Protein AF-A0A7S2P1C6-F1 (afdb_monomer)

Radius of gyration: 30.21 Å; Cα contacts (8 Å, |Δi|>4): 150; chains: 1; bounding box: 56×101×71 Å

Organism: NCBI:txid267567

Structure (mmCIF, N/CA/C/O backbone):
data_AF-A0A7S2P1C6-F1
#
_entry.id   AF-A0A7S2P1C6-F1
#
loop_
_atom_site.group_PDB
_atom_site.id
_atom_site.type_symbol
_atom_site.label_atom_id
_atom_site.label_alt_id
_atom_site.label_comp_id
_atom_site.label_asym_id
_atom_site.label_entity_id
_atom_site.label_seq_id
_atom_site.pdbx_PDB_ins_code
_atom_site.Cartn_x
_atom_site.Cartn_y
_atom_site.Cartn_z
_atom_site.occupancy
_atom_site.B_iso_or_equiv
_atom_site.auth_seq_id
_atom_site.auth_comp_id
_atom_site.auth_asym_id
_atom_site.auth_atom_id
_atom_site.pdbx_PDB_model_num
ATOM 1 N N . SER A 1 1 ? -31.567 32.630 -51.084 1.00 39.56 1 SER A N 1
ATOM 2 C CA . SER A 1 1 ? -31.713 34.034 -51.507 1.00 39.56 1 SER A CA 1
ATOM 3 C C . SER A 1 1 ? -31.125 34.911 -50.425 1.00 39.56 1 SER A C 1
ATOM 5 O O . SER A 1 1 ? -31.517 34.723 -49.285 1.00 39.56 1 SER A O 1
ATOM 7 N N . LEU A 1 2 ? -29.982 35.552 -50.705 1.00 40.62 2 LEU A N 1
ATOM 8 C CA . LEU A 1 2 ? -29.871 36.987 -51.070 1.00 40.62 2 LEU A CA 1
ATOM 9 C C . LEU A 1 2 ? -30.162 37.860 -49.839 1.00 40.62 2 LEU A C 1
ATOM 11 O O . LEU A 1 2 ? -31.237 37.720 -49.279 1.00 40.62 2 LEU A O 1
ATOM 15 N N . GLY A 1 3 ? -29.323 38.761 -49.342 1.00 38.41 3 GLY A N 1
ATOM 16 C CA . GLY A 1 3 ? -28.024 39.345 -49.699 1.00 38.41 3 GLY A CA 1
ATOM 17 C C . GLY A 1 3 ? -27.599 40.166 -48.459 1.00 38.41 3 GLY A C 1
ATOM 18 O O . GLY A 1 3 ? -28.441 40.479 -47.622 1.00 38.41 3 GLY A O 1
ATOM 19 N N . ALA A 1 4 ? -26.314 40.278 -48.126 1.00 47.91 4 ALA A N 1
ATOM 20 C CA . ALA A 1 4 ? -25.476 41.431 -48.470 1.00 47.91 4 ALA A CA 1
ATOM 21 C C . ALA A 1 4 ? -26.183 42.792 -48.300 1.00 47.91 4 ALA A C 1
ATOM 23 O O . ALA A 1 4 ? -27.076 43.092 -49.080 1.00 47.91 4 ALA A O 1
ATOM 24 N N . GLU A 1 5 ? -25.723 43.622 -47.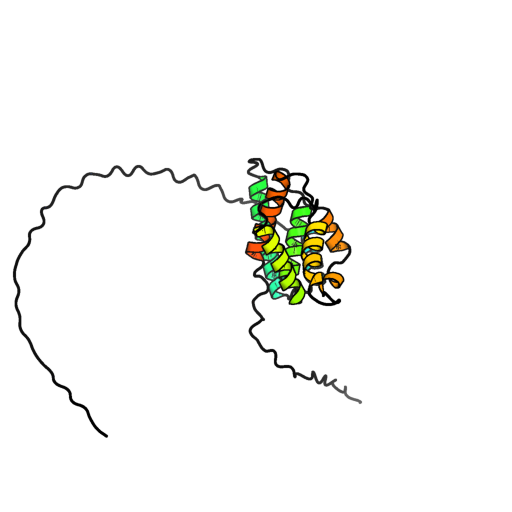358 1.00 56.03 5 GLU A N 1
ATOM 25 C CA . GLU A 1 5 ? -25.135 44.915 -47.725 1.00 56.03 5 GLU A CA 1
ATOM 26 C C . GLU A 1 5 ? -24.304 45.540 -46.594 1.00 56.03 5 GLU A C 1
ATOM 28 O O . GLU A 1 5 ? -24.531 45.357 -45.401 1.00 56.03 5 GLU A O 1
ATOM 33 N N . GLU A 1 6 ? -23.271 46.218 -47.066 1.00 50.94 6 GLU A N 1
ATOM 34 C CA . GLU A 1 6 ? -22.105 46.806 -46.431 1.00 50.94 6 GLU A CA 1
ATOM 35 C C . GLU A 1 6 ? -22.345 48.325 -46.371 1.00 50.94 6 GLU A C 1
ATOM 37 O O . GLU A 1 6 ? -22.820 48.876 -47.360 1.00 50.94 6 GLU A O 1
ATOM 42 N N . SER A 1 7 ? -21.991 49.046 -45.297 1.00 62.38 7 SER A N 1
ATOM 43 C CA . SER A 1 7 ? -21.714 50.486 -45.457 1.00 62.38 7 SER A CA 1
ATOM 44 C C . SER A 1 7 ? -20.767 51.074 -44.409 1.00 62.38 7 SER A C 1
ATOM 46 O O . SER A 1 7 ? -21.080 51.240 -43.235 1.00 62.38 7 SER A O 1
ATOM 48 N N . LYS A 1 8 ? -19.603 51.402 -44.958 1.00 53.84 8 LYS A N 1
ATOM 49 C CA . LYS A 1 8 ? -18.467 52.254 -44.589 1.00 53.84 8 LYS A CA 1
ATOM 50 C C . LYS A 1 8 ? -18.739 53.650 -43.978 1.00 53.84 8 LYS A C 1
ATOM 52 O O . LYS A 1 8 ? -19.658 54.324 -44.433 1.00 53.84 8 LYS A O 1
ATOM 57 N N . ARG A 1 9 ? -17.706 54.097 -43.224 1.00 47.91 9 ARG A N 1
ATOM 58 C CA . ARG A 1 9 ? -17.079 55.454 -43.142 1.00 47.91 9 ARG A CA 1
ATOM 59 C C . ARG A 1 9 ? -17.832 56.561 -42.383 1.00 47.91 9 ARG A C 1
ATOM 61 O O . ARG A 1 9 ? -19.050 56.572 -42.413 1.00 47.91 9 ARG A O 1
ATOM 68 N N . ASP A 1 10 ? -17.216 57.548 -41.726 1.00 48.72 10 ASP A N 1
ATOM 69 C CA . ASP A 1 10 ? -15.824 57.960 -41.439 1.00 48.72 10 ASP A CA 1
ATOM 70 C C . ASP A 1 10 ? -15.875 58.960 -40.253 1.00 48.72 10 ASP A C 1
ATOM 72 O O . ASP A 1 10 ? -16.939 59.509 -39.974 1.00 48.72 10 ASP A O 1
ATOM 76 N N . ASP A 1 11 ? -14.720 59.145 -39.601 1.00 50.31 11 ASP A N 1
ATOM 77 C CA . ASP A 1 11 ? -14.180 60.340 -38.922 1.00 50.31 11 ASP A CA 1
ATOM 78 C C . ASP A 1 11 ? -15.102 61.297 -38.136 1.00 50.31 11 ASP A C 1
ATOM 80 O O . ASP A 1 11 ? -15.957 61.966 -38.701 1.00 50.31 11 ASP A O 1
ATOM 84 N N . ASP A 1 12 ? -14.779 61.517 -36.852 1.00 55.91 12 ASP A N 1
ATOM 85 C CA . ASP A 1 12 ? -14.358 62.866 -36.446 1.00 55.91 12 ASP A CA 1
ATOM 86 C C . ASP A 1 12 ? -13.647 62.930 -35.083 1.00 55.91 12 ASP A C 1
ATOM 88 O O . ASP A 1 12 ? -13.922 62.201 -34.129 1.00 55.91 12 ASP A O 1
ATOM 92 N N . ILE A 1 13 ? -12.678 63.838 -35.060 1.00 53.50 13 ILE A N 1
ATOM 93 C CA . ILE A 1 13 ? -11.674 64.128 -34.039 1.00 53.50 13 ILE A CA 1
ATOM 94 C C . ILE A 1 13 ? -12.266 65.006 -32.931 1.00 53.50 13 ILE A C 1
ATOM 96 O O . ILE A 1 13 ? -12.842 66.049 -33.228 1.00 53.50 13 ILE A O 1
ATOM 100 N N . GLN A 1 14 ? -11.983 64.697 -31.657 1.00 49.16 14 GLN A N 1
ATOM 101 C CA . GLN A 1 14 ? -11.909 65.727 -30.609 1.00 49.16 14 GLN A CA 1
ATOM 102 C C . GLN A 1 14 ? -11.117 65.266 -29.370 1.00 49.16 14 GLN A C 1
ATOM 104 O O . GLN A 1 14 ? -11.598 64.486 -28.552 1.00 49.16 14 GLN A O 1
ATOM 109 N N . SER A 1 15 ? -9.900 65.798 -29.213 1.00 50.81 15 SER A N 1
ATOM 110 C CA . SER A 1 15 ? -9.237 65.975 -27.906 1.00 50.81 15 SER A CA 1
ATOM 111 C C . SER A 1 15 ? -10.002 67.043 -27.103 1.00 50.81 15 SER A C 1
ATOM 113 O O . SER A 1 15 ? -10.549 67.955 -27.736 1.00 50.81 15 SER A O 1
ATOM 115 N N . PRO A 1 16 ? -10.030 67.019 -25.751 1.00 53.91 16 PRO A N 1
ATOM 116 C CA . PRO A 1 16 ? -8.934 67.666 -25.009 1.00 53.91 16 PRO A CA 1
ATOM 117 C C . PRO A 1 16 ? -8.686 67.188 -23.552 1.00 53.91 16 PRO A C 1
ATOM 119 O O . PRO A 1 16 ? -9.466 66.458 -22.950 1.00 53.91 16 PRO A O 1
ATOM 122 N N . SER A 1 17 ? -7.616 67.767 -22.995 1.00 48.62 17 SER A N 1
ATOM 123 C CA . SER A 1 17 ? -7.404 68.138 -21.586 1.00 48.62 17 SER A CA 1
ATOM 124 C C . SER A 1 17 ? -6.863 67.103 -20.599 1.00 48.62 17 SER A C 1
ATOM 126 O O . SER A 1 17 ? -7.587 66.339 -19.970 1.00 48.62 17 SER A O 1
ATOM 128 N N . ASP A 1 18 ? -5.547 67.212 -20.396 1.00 48.25 18 ASP A N 1
ATOM 129 C CA . ASP A 1 18 ? -4.936 67.663 -19.140 1.00 48.25 18 ASP A CA 1
ATOM 130 C C . ASP A 1 18 ? -5.655 67.265 -17.849 1.00 48.25 18 ASP A C 1
ATOM 132 O O . ASP A 1 18 ? -6.568 67.948 -17.390 1.00 48.25 18 ASP A O 1
ATOM 136 N N . ASN A 1 19 ? -5.121 66.243 -17.182 1.00 49.97 19 ASN A N 1
ATOM 137 C CA . ASN A 1 19 ? -5.129 66.208 -15.727 1.00 49.97 19 ASN A CA 1
ATOM 138 C C . ASN A 1 19 ? -3.737 65.840 -15.218 1.00 49.97 19 ASN A C 1
ATOM 140 O O . ASN A 1 19 ? -3.228 64.738 -15.418 1.00 49.97 19 ASN A O 1
ATOM 144 N N . ALA A 1 20 ? -3.129 66.835 -14.581 1.00 45.34 20 ALA A N 1
ATOM 145 C CA . ALA A 1 20 ? -1.889 66.746 -13.844 1.00 45.34 20 ALA A CA 1
ATOM 146 C C . ALA A 1 20 ? -2.029 65.751 -12.683 1.00 45.34 20 ALA A C 1
ATOM 148 O O . ALA A 1 20 ? -2.888 65.921 -11.818 1.00 45.34 20 ALA A O 1
ATOM 149 N N . TYR A 1 21 ? -1.149 64.753 -12.633 1.00 54.41 21 TYR A N 1
ATOM 150 C CA . TYR A 1 21 ? -0.910 63.981 -11.418 1.00 54.41 21 TYR A CA 1
ATOM 151 C C . TYR A 1 21 ? 0.284 64.587 -10.672 1.00 54.41 21 TYR A C 1
ATOM 153 O O . TYR A 1 21 ? 1.355 64.736 -11.270 1.00 54.41 21 TYR A O 1
ATOM 161 N N . PRO A 1 22 ? 0.133 64.957 -9.390 1.00 55.31 22 PRO A N 1
ATOM 162 C CA . PRO A 1 22 ? 1.256 65.392 -8.583 1.00 55.31 22 PRO A CA 1
ATOM 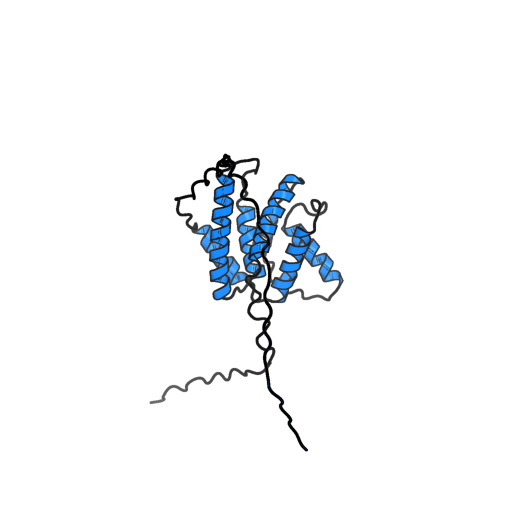163 C C . PRO A 1 22 ? 2.171 64.206 -8.262 1.00 55.31 22 PRO A C 1
ATOM 165 O O . PRO A 1 22 ? 1.747 63.160 -7.775 1.00 55.31 22 PRO A O 1
ATOM 168 N N . SER A 1 23 ? 3.445 64.429 -8.567 1.00 59.88 23 SER A N 1
ATOM 169 C CA . SER A 1 23 ? 4.600 63.707 -8.053 1.00 59.88 23 SER A CA 1
ATOM 170 C C . SER A 1 23 ? 4.669 63.876 -6.537 1.00 59.88 23 SER A C 1
ATOM 172 O O . SER A 1 23 ? 4.823 65.001 -6.067 1.00 59.88 23 SER A O 1
ATOM 174 N N . ASP A 1 24 ? 4.599 62.773 -5.793 1.00 49.50 24 ASP A N 1
ATOM 175 C CA . ASP A 1 24 ? 5.012 62.739 -4.393 1.00 49.50 24 ASP A CA 1
ATOM 176 C C . ASP A 1 24 ? 5.840 61.480 -4.107 1.00 49.50 24 ASP A C 1
ATOM 178 O O . ASP A 1 24 ? 5.340 60.382 -3.885 1.00 49.50 24 ASP A O 1
ATOM 182 N N . ARG A 1 25 ? 7.154 61.714 -4.152 1.00 51.66 25 ARG A N 1
ATOM 183 C CA . ARG A 1 25 ? 8.177 61.248 -3.208 1.00 51.66 25 ARG A CA 1
ATOM 184 C C . ARG A 1 25 ? 8.156 59.773 -2.798 1.00 51.66 25 ARG A C 1
ATOM 186 O O . ARG A 1 25 ? 7.527 59.357 -1.829 1.00 51.66 25 ARG A O 1
ATOM 193 N N . GLU A 1 26 ? 9.055 59.058 -3.464 1.00 48.44 26 GLU A N 1
ATOM 194 C CA . GLU A 1 26 ? 9.705 57.827 -3.026 1.00 48.44 26 GLU A CA 1
ATOM 195 C C . GLU A 1 26 ? 10.093 57.889 -1.540 1.00 48.44 26 GLU A C 1
ATOM 197 O O . GLU A 1 26 ? 10.980 58.634 -1.118 1.00 48.44 26 GLU A O 1
ATOM 202 N N . THR A 1 27 ? 9.413 57.080 -0.734 1.00 56.75 27 THR A N 1
ATOM 203 C CA . THR A 1 27 ? 9.909 56.667 0.578 1.00 56.75 27 THR A CA 1
ATOM 204 C C . THR A 1 27 ? 10.710 55.385 0.343 1.00 56.75 27 THR A C 1
ATOM 206 O O . THR A 1 27 ? 10.173 54.475 -0.293 1.00 56.75 27 THR A O 1
ATOM 209 N N . PRO A 1 28 ? 11.968 55.264 0.804 1.00 49.16 28 PRO A N 1
ATOM 210 C CA . PRO A 1 28 ? 12.697 54.014 0.675 1.00 49.16 28 PRO A CA 1
ATOM 211 C C . PRO A 1 28 ? 12.024 53.004 1.603 1.00 49.16 28 PRO A C 1
ATOM 213 O O . PRO A 1 28 ? 12.134 53.096 2.826 1.00 49.16 28 PRO A O 1
ATOM 216 N N . MET A 1 29 ? 11.264 52.073 1.027 1.00 50.56 29 MET A N 1
ATOM 217 C CA . MET A 1 29 ? 10.811 50.908 1.765 1.00 50.56 29 MET A CA 1
ATOM 218 C C . MET A 1 29 ? 12.049 50.095 2.106 1.00 50.56 29 MET A C 1
ATOM 220 O O . MET A 1 29 ? 12.673 49.490 1.238 1.00 50.56 29 MET A O 1
ATOM 224 N N . THR A 1 30 ? 12.428 50.135 3.379 1.00 49.69 30 THR A N 1
ATOM 225 C CA . THR A 1 30 ? 13.363 49.193 3.977 1.00 49.69 30 THR A CA 1
ATOM 226 C C . THR A 1 30 ? 12.723 47.815 3.871 1.00 49.69 30 THR A C 1
ATOM 228 O O . THR A 1 30 ? 11.960 47.390 4.740 1.00 49.69 30 THR A O 1
ATOM 231 N N . GLU A 1 31 ? 12.976 47.156 2.745 1.00 52.12 31 GLU A N 1
ATOM 232 C CA . GLU A 1 31 ? 12.645 45.766 2.504 1.00 52.12 31 GLU A CA 1
ATOM 233 C C . GLU A 1 31 ? 13.360 44.964 3.585 1.00 52.12 31 GLU A C 1
ATOM 235 O O . GLU A 1 31 ? 14.580 44.795 3.600 1.00 52.12 31 GLU A O 1
ATOM 240 N N . THR A 1 32 ? 12.584 44.582 4.593 1.00 49.50 32 THR A N 1
ATOM 241 C CA . THR A 1 32 ? 13.048 43.694 5.642 1.00 49.50 32 THR A CA 1
ATOM 242 C C . THR A 1 32 ? 13.145 42.345 4.956 1.00 49.50 32 THR A C 1
ATOM 244 O O . THR A 1 32 ? 12.136 41.655 4.833 1.00 49.50 32 THR A O 1
ATOM 247 N N . ALA A 1 33 ? 14.324 42.043 4.407 1.00 51.91 33 ALA A N 1
ATOM 248 C CA . ALA A 1 33 ? 14.641 40.757 3.814 1.00 51.91 33 ALA A CA 1
ATOM 249 C C . ALA A 1 33 ? 14.308 39.685 4.854 1.00 51.91 33 ALA A C 1
ATOM 251 O O . ALA A 1 33 ? 15.027 39.488 5.836 1.00 51.91 33 ALA A O 1
ATOM 252 N N . GLN A 1 34 ? 13.141 39.071 4.684 1.00 51.66 34 GLN A N 1
ATOM 253 C CA . GLN A 1 34 ? 12.759 37.897 5.434 1.00 51.66 34 GLN A CA 1
ATOM 254 C C . GLN A 1 34 ? 13.793 36.844 5.063 1.00 51.66 34 GLN A C 1
ATOM 256 O O . GLN A 1 34 ? 13.944 36.518 3.889 1.00 51.66 34 GLN A O 1
ATOM 261 N N . PHE A 1 35 ? 14.553 36.400 6.063 1.00 48.19 35 PHE A N 1
ATOM 262 C CA . PHE A 1 35 ? 15.446 35.259 5.948 1.00 48.19 35 PHE A CA 1
ATOM 263 C C . PHE A 1 35 ? 14.678 34.134 5.253 1.00 48.19 35 PHE A C 1
ATOM 265 O O . PHE A 1 35 ? 13.713 33.609 5.815 1.00 48.19 35 PHE A O 1
ATOM 272 N N . GLU A 1 36 ? 15.081 33.797 4.027 1.00 60.56 36 GLU A N 1
ATOM 273 C CA . GLU A 1 36 ? 14.692 32.523 3.444 1.00 60.56 36 GLU A CA 1
ATOM 274 C C . GLU A 1 36 ? 15.136 31.446 4.440 1.00 60.56 36 GLU A C 1
ATOM 276 O O . GLU A 1 36 ? 16.284 31.487 4.898 1.00 60.56 36 GLU A O 1
ATOM 281 N N . PRO A 1 37 ? 14.245 30.532 4.861 1.00 58.78 37 PRO A N 1
ATOM 282 C CA . PRO A 1 37 ? 14.671 29.416 5.682 1.00 58.78 37 PRO A CA 1
ATOM 283 C C . PRO A 1 37 ? 15.741 28.669 4.889 1.00 58.78 37 PRO A C 1
ATOM 285 O O . PRO A 1 37 ? 15.465 28.230 3.772 1.00 58.78 37 PRO A O 1
ATOM 288 N N . ASP A 1 38 ? 16.949 28.594 5.459 1.00 61.38 38 ASP A N 1
ATOM 289 C CA . ASP A 1 38 ? 18.101 27.891 4.894 1.00 61.38 38 ASP A CA 1
ATOM 290 C C . ASP A 1 38 ? 17.612 26.593 4.251 1.00 61.38 38 ASP A C 1
ATOM 292 O O . ASP A 1 38 ? 17.044 25.723 4.923 1.00 61.38 38 ASP A O 1
ATOM 296 N N . ALA A 1 39 ? 17.744 26.506 2.926 1.00 62.53 39 ALA A N 1
ATOM 297 C CA . ALA A 1 39 ? 17.262 25.364 2.175 1.00 62.53 39 ALA A CA 1
ATOM 298 C C . ALA A 1 39 ? 17.953 24.116 2.728 1.00 62.53 39 ALA A C 1
ATOM 300 O O . ALA A 1 39 ? 19.169 23.966 2.597 1.00 62.53 39 ALA A O 1
ATOM 301 N N . VAL A 1 40 ? 17.173 23.242 3.375 1.00 68.00 40 VAL A N 1
ATOM 302 C CA . VAL A 1 40 ? 17.674 21.996 3.964 1.00 68.00 40 VAL A CA 1
ATOM 303 C C . VAL A 1 40 ? 18.508 21.273 2.900 1.00 68.00 40 VAL A C 1
ATOM 305 O O . VAL A 1 40 ? 17.970 20.990 1.821 1.00 68.00 40 VAL A O 1
ATOM 308 N N . PRO A 1 41 ? 19.803 20.999 3.160 1.00 65.19 41 PRO A N 1
ATOM 309 C CA . PRO A 1 41 ? 20.683 20.376 2.185 1.00 65.19 41 PRO A CA 1
ATOM 310 C C . PRO A 1 41 ? 20.048 19.100 1.637 1.00 65.19 41 PRO A C 1
ATOM 312 O O . PRO A 1 41 ? 19.597 18.238 2.395 1.00 65.19 41 PRO A O 1
ATOM 315 N N . LEU A 1 42 ? 19.974 18.987 0.308 1.00 60.56 42 LEU A N 1
ATOM 316 C CA . LEU A 1 42 ? 19.486 17.763 -0.314 1.00 60.56 42 LEU A CA 1
ATOM 317 C C . LEU A 1 42 ? 20.440 16.619 0.060 1.00 60.56 42 LEU A C 1
ATOM 319 O O . LEU A 1 42 ? 21.652 16.803 -0.060 1.00 60.56 42 LEU A O 1
ATOM 323 N N . PRO A 1 43 ? 19.926 15.451 0.485 1.00 59.72 43 PRO A N 1
ATOM 324 C CA . PRO A 1 43 ? 20.769 14.294 0.745 1.00 59.72 43 PRO A CA 1
ATOM 325 C C . PRO A 1 43 ? 21.590 13.963 -0.503 1.00 59.72 43 PRO A C 1
ATOM 327 O O . PRO A 1 43 ? 21.025 13.717 -1.569 1.00 59.72 43 PRO A O 1
ATOM 330 N N . THR A 1 44 ? 22.915 13.995 -0.370 1.00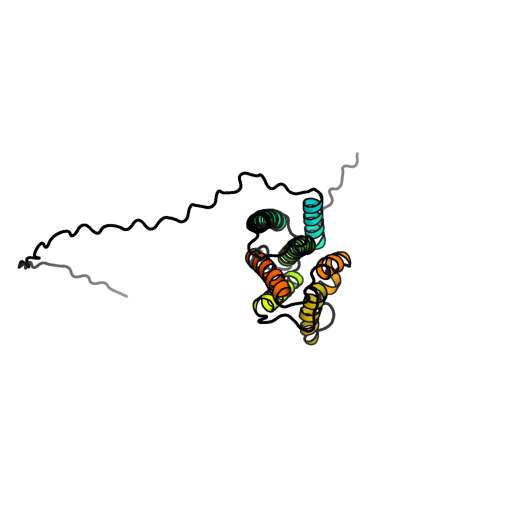 69.69 44 THR A N 1
ATOM 331 C CA . THR A 1 44 ? 23.864 13.649 -1.441 1.00 69.69 44 THR A CA 1
ATOM 332 C C . THR A 1 44 ? 24.115 12.140 -1.514 1.00 69.69 44 THR A C 1
ATOM 334 O O . THR A 1 44 ? 24.765 11.668 -2.441 1.00 69.69 44 THR A O 1
ATOM 337 N N . GLU A 1 45 ? 23.634 11.387 -0.523 1.00 78.50 45 GLU A N 1
ATOM 338 C CA . GLU A 1 45 ? 23.774 9.937 -0.460 1.00 78.50 45 GLU A CA 1
ATOM 339 C C . GLU A 1 45 ? 22.839 9.258 -1.469 1.00 78.50 45 GLU A C 1
ATOM 341 O O . GLU A 1 45 ? 21.643 9.559 -1.549 1.00 78.50 45 GLU A O 1
ATOM 346 N N . GLU A 1 46 ? 23.400 8.350 -2.264 1.00 80.19 46 GLU A N 1
ATOM 347 C CA . GLU A 1 46 ? 22.644 7.554 -3.223 1.00 80.19 46 GLU A CA 1
ATOM 348 C C . GLU A 1 46 ? 21.870 6.461 -2.473 1.00 80.19 46 GLU A C 1
ATOM 350 O O . GLU A 1 46 ? 22.447 5.599 -1.815 1.00 80.19 46 GLU A O 1
ATOM 355 N N . LEU A 1 47 ? 20.536 6.519 -2.538 1.00 84.69 47 LEU A N 1
ATOM 356 C CA . LEU A 1 47 ? 19.667 5.513 -1.931 1.00 84.69 47 LEU A CA 1
ATOM 357 C C . LEU A 1 47 ? 19.434 4.361 -2.906 1.00 84.69 47 LEU A C 1
ATOM 359 O O . LEU A 1 47 ? 18.500 4.395 -3.715 1.00 84.69 47 LEU A O 1
ATOM 363 N N . ASP A 1 48 ? 20.255 3.326 -2.782 1.00 89.50 48 ASP A N 1
ATOM 364 C CA . ASP A 1 48 ? 20.112 2.098 -3.555 1.00 89.50 48 ASP A CA 1
ATOM 365 C C . ASP A 1 48 ? 19.031 1.169 -2.998 1.00 89.50 48 ASP A C 1
ATOM 367 O O . ASP A 1 48 ? 18.690 1.188 -1.808 1.00 89.50 48 ASP A O 1
ATOM 371 N N . PHE A 1 49 ? 18.476 0.335 -3.879 1.00 89.81 49 PHE A N 1
ATOM 372 C CA . PHE A 1 49 ? 17.623 -0.764 -3.446 1.00 89.81 49 PHE A CA 1
ATOM 373 C C . PHE A 1 49 ? 18.464 -1.886 -2.851 1.00 89.81 49 PHE A C 1
ATOM 375 O O . PHE A 1 49 ? 19.461 -2.300 -3.444 1.00 89.81 49 PHE A O 1
ATOM 382 N N . THR A 1 50 ? 18.025 -2.419 -1.714 1.00 92.06 50 THR A N 1
ATOM 383 C CA . THR A 1 50 ? 18.563 -3.687 -1.224 1.00 92.06 50 THR A CA 1
ATOM 384 C C . THR A 1 50 ? 18.050 -4.835 -2.092 1.00 92.06 50 THR A C 1
ATOM 386 O O . THR A 1 50 ? 17.083 -4.694 -2.848 1.00 92.06 50 THR A O 1
ATOM 389 N N . TRP A 1 51 ? 18.701 -5.992 -2.000 1.00 92.62 51 TRP A N 1
ATOM 390 C CA . TRP A 1 51 ? 18.270 -7.170 -2.749 1.00 92.62 51 TRP A CA 1
ATOM 391 C C . TRP A 1 51 ? 16.858 -7.616 -2.342 1.00 92.62 51 TRP A C 1
ATOM 393 O O . TRP A 1 51 ? 16.037 -7.934 -3.197 1.00 92.62 51 TRP A O 1
ATOM 403 N N . GLU A 1 52 ? 16.547 -7.539 -1.049 1.00 90.94 52 GLU A N 1
ATOM 404 C CA . GLU A 1 52 ? 15.242 -7.890 -0.482 1.00 90.94 52 GLU A CA 1
ATOM 405 C C . GLU A 1 52 ? 14.136 -6.954 -0.986 1.00 90.94 52 GLU A C 1
ATOM 407 O O . GLU A 1 52 ? 13.023 -7.390 -1.269 1.00 90.94 52 GLU A O 1
ATOM 412 N N . GLU A 1 53 ? 14.441 -5.662 -1.137 1.00 92.12 53 GLU A N 1
ATOM 413 C CA . GLU A 1 53 ? 13.513 -4.679 -1.700 1.00 92.12 53 GLU A CA 1
ATOM 414 C C . GLU A 1 53 ? 13.225 -4.951 -3.186 1.00 92.12 53 GLU A C 1
ATOM 416 O O . GLU A 1 53 ? 12.083 -4.808 -3.629 1.00 92.12 53 GLU A O 1
ATOM 421 N N . LEU A 1 54 ? 14.240 -5.347 -3.963 1.00 92.19 54 LEU A N 1
ATOM 422 C CA . LEU A 1 54 ? 14.069 -5.718 -5.372 1.00 92.19 54 LEU A CA 1
ATOM 423 C C . LEU A 1 54 ? 13.239 -6.994 -5.519 1.00 92.19 54 LEU A C 1
ATOM 425 O O . LEU A 1 54 ? 12.301 -7.010 -6.317 1.00 92.19 54 LEU A O 1
ATOM 429 N N . GLU A 1 55 ? 13.551 -8.020 -4.727 1.00 92.94 55 GLU A N 1
ATOM 430 C CA . GLU A 1 55 ? 12.815 -9.286 -4.698 1.00 92.94 55 GLU A CA 1
ATOM 431 C C . GLU A 1 55 ? 11.349 -9.051 -4.315 1.00 92.94 55 GLU A C 1
ATOM 433 O O . GLU A 1 55 ? 10.444 -9.528 -4.998 1.00 92.94 55 GLU A O 1
ATOM 438 N N . LEU A 1 56 ? 11.093 -8.210 -3.306 1.00 91.56 56 LEU A N 1
ATOM 439 C CA . LEU A 1 56 ? 9.739 -7.805 -2.945 1.00 91.56 56 LEU A CA 1
ATOM 440 C C . LEU A 1 56 ? 9.008 -7.156 -4.128 1.00 91.56 56 LEU A C 1
ATOM 442 O O . LEU A 1 56 ? 7.868 -7.521 -4.408 1.00 91.56 56 LEU A O 1
ATOM 446 N N . VAL A 1 57 ? 9.624 -6.185 -4.812 1.00 92.19 57 VAL A N 1
ATOM 447 C CA . VAL A 1 57 ? 8.996 -5.487 -5.947 1.00 92.19 57 VAL A CA 1
ATOM 448 C C . VAL A 1 57 ? 8.685 -6.450 -7.091 1.00 92.19 57 VAL A C 1
ATOM 450 O O . VAL A 1 57 ? 7.601 -6.371 -7.678 1.00 92.19 57 VAL A O 1
ATOM 453 N N . GLU A 1 58 ? 9.616 -7.346 -7.411 1.00 93.06 58 GLU A N 1
ATOM 454 C CA . GLU A 1 58 ? 9.432 -8.376 -8.430 1.00 93.06 58 GLU A CA 1
ATOM 455 C C . GLU A 1 58 ? 8.257 -9.287 -8.071 1.00 93.06 58 GLU A C 1
ATOM 457 O O . GLU A 1 58 ? 7.301 -9.401 -8.848 1.00 93.06 58 GLU A O 1
ATOM 462 N N . ASP A 1 59 ? 8.274 -9.835 -6.857 1.00 90.44 59 ASP A N 1
ATOM 463 C CA . ASP A 1 59 ? 7.241 -10.719 -6.338 1.00 90.44 59 ASP A CA 1
ATOM 464 C C . ASP A 1 59 ? 5.860 -10.072 -6.400 1.00 90.44 59 ASP A C 1
ATOM 466 O O . ASP A 1 59 ? 4.918 -10.669 -6.927 1.00 90.44 59 ASP A O 1
ATOM 470 N N . VAL A 1 60 ? 5.713 -8.835 -5.906 1.00 89.69 60 VAL A N 1
ATOM 471 C CA . VAL A 1 60 ? 4.402 -8.172 -5.905 1.00 89.69 60 VAL A CA 1
ATOM 472 C C . VAL A 1 60 ? 3.937 -7.824 -7.315 1.00 89.69 60 VAL A C 1
ATOM 474 O O . VAL A 1 60 ? 2.732 -7.868 -7.575 1.00 89.69 60 VAL A O 1
ATOM 477 N N . CYS A 1 61 ? 4.848 -7.508 -8.243 1.00 90.94 61 CYS A N 1
ATOM 478 C CA . CYS A 1 61 ? 4.498 -7.218 -9.633 1.00 90.94 61 CYS A CA 1
ATOM 479 C C . CYS A 1 61 ? 3.996 -8.468 -10.360 1.00 90.94 61 CYS A C 1
ATOM 481 O O . CYS A 1 61 ? 2.969 -8.401 -11.042 1.00 90.94 61 CYS A O 1
ATOM 483 N N . VAL A 1 62 ? 4.689 -9.599 -10.195 1.00 88.88 62 VAL A N 1
ATOM 484 C CA . VAL A 1 62 ? 4.283 -10.895 -10.757 1.00 88.88 62 VAL A CA 1
ATOM 485 C C . VAL A 1 62 ? 2.946 -11.316 -10.164 1.00 88.88 62 VAL A C 1
ATOM 487 O O . VAL A 1 62 ? 1.997 -11.591 -10.901 1.00 88.88 62 VAL A O 1
ATOM 490 N N . PHE A 1 63 ? 2.850 -11.281 -8.837 1.00 85.88 63 PHE A N 1
ATOM 491 C CA . PHE A 1 63 ? 1.676 -11.693 -8.085 1.00 85.88 63 PHE A CA 1
ATOM 492 C C . PHE A 1 63 ? 0.414 -10.909 -8.464 1.00 85.88 63 PHE A C 1
ATOM 494 O O . PHE A 1 63 ? -0.617 -11.490 -8.799 1.00 85.88 63 PHE A O 1
ATOM 501 N N . SER A 1 64 ? 0.490 -9.577 -8.468 1.00 83.62 64 SER A N 1
ATOM 502 C CA . SER A 1 64 ? -0.663 -8.724 -8.785 1.00 83.62 64 SER A CA 1
ATOM 503 C C . SER A 1 64 ? -0.887 -8.540 -10.293 1.00 83.62 64 SER A C 1
ATOM 505 O O . SER A 1 64 ? -1.848 -7.884 -10.711 1.00 83.62 64 SER A O 1
ATOM 507 N N . GLY A 1 65 ? -0.039 -9.145 -11.132 1.00 87.06 65 GLY A N 1
ATOM 508 C CA . GLY A 1 65 ? -0.131 -9.079 -12.586 1.00 87.06 65 GLY A CA 1
ATOM 509 C C . GLY A 1 65 ? 0.029 -7.659 -13.125 1.00 87.06 65 GLY A C 1
ATOM 510 O O . GLY A 1 65 ? -0.726 -7.256 -14.012 1.00 87.06 65 GLY A O 1
ATOM 511 N N . VAL A 1 66 ? 0.960 -6.884 -12.569 1.00 87.88 66 VAL A N 1
ATOM 512 C CA . VAL A 1 66 ? 1.253 -5.515 -13.013 1.00 87.88 66 VAL A CA 1
ATOM 513 C C . VAL A 1 66 ? 1.847 -5.549 -14.420 1.00 87.88 66 VAL A C 1
ATOM 515 O O . VAL A 1 66 ? 2.760 -6.317 -14.715 1.00 87.88 66 VAL A O 1
ATOM 518 N N . ILE A 1 67 ? 1.352 -4.692 -15.314 1.00 88.12 67 ILE A N 1
ATOM 519 C CA . ILE A 1 67 ? 1.911 -4.571 -16.668 1.00 88.12 67 ILE A CA 1
ATOM 520 C C . ILE A 1 67 ? 3.295 -3.887 -16.640 1.00 88.12 67 ILE A C 1
ATOM 522 O O . ILE A 1 67 ? 3.516 -3.016 -15.795 1.00 88.12 67 ILE A O 1
ATOM 526 N N . PRO A 1 68 ? 4.210 -4.159 -17.594 1.00 90.00 68 PRO A N 1
ATOM 527 C CA . PRO A 1 68 ? 5.589 -3.647 -17.550 1.00 90.00 68 PRO A CA 1
ATOM 528 C C . PRO A 1 68 ? 5.708 -2.126 -17.372 1.00 90.00 68 PRO A C 1
ATOM 530 O O . PRO A 1 68 ? 6.551 -1.631 -16.624 1.00 90.00 68 PRO A O 1
ATOM 533 N N . ARG A 1 69 ? 4.818 -1.361 -18.020 1.00 89.44 69 ARG A N 1
ATOM 534 C CA . ARG A 1 69 ? 4.761 0.100 -17.870 1.00 89.44 69 ARG A CA 1
ATOM 535 C C . ARG A 1 69 ? 4.456 0.515 -16.428 1.00 89.44 69 ARG A C 1
ATOM 537 O O . ARG A 1 69 ? 5.087 1.436 -15.914 1.00 89.44 69 ARG A O 1
ATOM 544 N N . SER A 1 70 ? 3.485 -0.137 -15.798 1.00 90.38 70 SER A N 1
ATOM 545 C CA . SER A 1 70 ? 3.081 0.145 -14.422 1.00 90.38 70 SER A CA 1
ATOM 546 C C . SER A 1 70 ? 4.132 -0.333 -13.423 1.00 90.38 70 SER A C 1
ATOM 548 O O . SER A 1 70 ? 4.401 0.389 -12.472 1.00 90.38 70 SER A O 1
ATOM 550 N N . ALA A 1 71 ? 4.817 -1.449 -13.691 1.00 91.50 71 ALA A N 1
ATOM 551 C CA . ALA A 1 71 ? 5.933 -1.926 -12.873 1.00 91.50 71 ALA A CA 1
ATOM 552 C C . ALA A 1 71 ? 7.086 -0.907 -12.853 1.00 91.50 71 ALA A C 1
ATOM 554 O O . ALA A 1 71 ? 7.549 -0.504 -11.789 1.00 91.50 71 ALA A O 1
ATOM 555 N N . LYS A 1 72 ? 7.473 -0.371 -14.021 1.00 91.56 72 LYS A N 1
ATOM 556 C CA . LYS A 1 72 ? 8.482 0.700 -14.107 1.00 91.56 72 LYS A CA 1
ATOM 557 C C . LYS A 1 72 ? 8.089 1.941 -13.295 1.00 91.56 72 LYS A C 1
ATOM 559 O O . LYS A 1 72 ? 8.935 2.569 -12.665 1.00 91.56 72 LYS A O 1
ATOM 564 N N . ARG A 1 73 ? 6.804 2.309 -13.305 1.00 91.31 73 ARG A N 1
ATOM 565 C CA . ARG A 1 73 ? 6.295 3.435 -12.506 1.00 91.31 73 ARG A CA 1
ATOM 566 C C . ARG A 1 73 ? 6.287 3.126 -11.016 1.00 91.31 73 ARG A C 1
ATOM 568 O O . ARG A 1 73 ? 6.644 4.003 -10.242 1.00 91.31 73 ARG A O 1
ATOM 575 N N . LEU A 1 74 ? 5.915 1.909 -10.632 1.00 92.44 74 LEU A N 1
ATOM 576 C CA . LEU A 1 74 ? 5.941 1.453 -9.248 1.00 92.44 74 LEU A CA 1
ATOM 577 C C . LEU A 1 74 ? 7.357 1.548 -8.677 1.00 92.44 74 LEU A C 1
ATOM 579 O O . LEU A 1 74 ? 7.523 2.115 -7.605 1.00 92.44 74 LEU A O 1
ATOM 583 N N . VAL A 1 75 ? 8.378 1.120 -9.427 1.00 92.62 75 VAL A N 1
ATOM 584 C CA . VAL A 1 75 ? 9.789 1.290 -9.034 1.00 92.62 75 VAL A CA 1
ATOM 585 C C . VAL A 1 75 ? 10.121 2.764 -8.789 1.00 92.62 75 VAL A C 1
ATOM 587 O O . VAL A 1 75 ? 10.697 3.101 -7.759 1.00 92.62 75 VAL A O 1
ATOM 590 N N . ASN A 1 76 ? 9.725 3.665 -9.694 1.00 92.69 76 ASN A N 1
ATOM 591 C CA . ASN A 1 76 ? 9.965 5.101 -9.517 1.00 92.69 76 ASN A CA 1
ATOM 592 C C . ASN A 1 76 ? 9.257 5.665 -8.274 1.00 92.69 76 ASN A C 1
ATOM 594 O O . ASN A 1 76 ? 9.848 6.450 -7.538 1.00 92.69 76 ASN A O 1
ATOM 598 N N . VAL A 1 77 ? 8.007 5.263 -8.029 1.00 92.81 77 VAL A N 1
ATOM 599 C CA . VAL A 1 77 ? 7.251 5.657 -6.831 1.00 92.81 77 VAL A CA 1
ATOM 600 C C . VAL A 1 77 ? 7.930 5.129 -5.572 1.00 92.81 77 VAL A C 1
ATOM 602 O O . VAL A 1 77 ? 8.094 5.877 -4.614 1.00 92.81 77 VAL A O 1
ATOM 605 N N . PHE A 1 78 ? 8.374 3.875 -5.577 1.00 92.19 78 PHE A N 1
ATOM 606 C CA . PHE A 1 78 ? 9.045 3.278 -4.432 1.00 92.19 78 PHE A CA 1
ATOM 607 C C . PHE A 1 78 ? 10.367 3.990 -4.116 1.00 92.19 78 PHE A C 1
ATOM 609 O O . PHE A 1 78 ? 10.618 4.297 -2.953 1.00 92.19 78 PHE A O 1
ATOM 616 N N . LYS A 1 79 ? 11.146 4.391 -5.134 1.00 91.94 79 LYS A N 1
ATOM 617 C CA . LYS A 1 79 ? 12.319 5.269 -4.949 1.00 91.94 79 LYS A CA 1
ATOM 618 C C . LYS A 1 79 ? 11.947 6.592 -4.275 1.00 91.94 79 LYS A C 1
ATOM 620 O O . LYS A 1 79 ? 12.609 7.005 -3.326 1.00 91.94 79 LYS A O 1
ATOM 625 N N . LEU A 1 80 ? 10.879 7.250 -4.734 1.00 92.31 80 LEU A N 1
ATOM 626 C CA . LEU A 1 80 ? 10.406 8.501 -4.129 1.00 92.31 80 LEU A CA 1
ATOM 627 C C . LEU A 1 80 ? 9.975 8.303 -2.671 1.00 92.31 80 LEU A C 1
ATOM 629 O O . LEU A 1 80 ? 10.335 9.107 -1.815 1.00 92.31 80 LEU A O 1
ATOM 633 N N . MET A 1 81 ? 9.251 7.224 -2.370 1.00 91.69 81 MET A N 1
ATOM 634 C CA . MET A 1 81 ? 8.854 6.890 -1.000 1.00 91.69 81 MET A CA 1
ATOM 635 C C . MET A 1 81 ? 10.066 6.606 -0.113 1.00 91.69 81 MET A C 1
ATOM 637 O O . MET A 1 81 ? 10.115 7.101 1.008 1.00 91.69 81 MET A O 1
ATOM 641 N N . LYS A 1 82 ? 11.083 5.911 -0.636 1.00 90.06 82 LYS A N 1
ATOM 642 C CA . LYS A 1 82 ? 12.343 5.653 0.066 1.00 90.06 82 LYS A CA 1
ATOM 643 C C . LYS A 1 82 ? 13.074 6.948 0.427 1.00 90.06 82 LYS A C 1
ATOM 645 O O . LYS A 1 82 ? 13.484 7.096 1.572 1.00 90.06 82 LYS A O 1
ATOM 650 N N . ILE A 1 83 ? 13.138 7.922 -0.487 1.00 90.12 83 ILE A N 1
ATOM 651 C CA . ILE A 1 83 ? 13.676 9.264 -0.195 1.00 90.12 83 ILE A CA 1
ATOM 652 C C . ILE A 1 83 ? 12.868 9.954 0.913 1.00 90.12 83 ILE A C 1
ATOM 654 O O . ILE A 1 83 ? 13.448 10.544 1.823 1.00 90.12 83 ILE A O 1
ATOM 658 N N . ILE A 1 84 ? 11.533 9.888 0.855 1.00 89.12 84 ILE A N 1
ATOM 659 C CA . ILE A 1 84 ? 10.660 10.504 1.866 1.00 89.12 84 ILE A CA 1
ATOM 660 C C . ILE A 1 84 ? 10.887 9.871 3.242 1.00 89.12 84 ILE A C 1
ATOM 662 O O . ILE A 1 84 ? 11.045 10.600 4.218 1.00 89.12 84 ILE A O 1
ATOM 666 N N . TRP A 1 85 ? 10.923 8.541 3.330 1.00 87.88 85 TRP A N 1
ATOM 667 C CA . TRP A 1 85 ? 11.174 7.836 4.588 1.00 87.88 85 TRP A CA 1
ATOM 668 C C . TRP A 1 85 ? 12.570 8.113 5.129 1.00 87.88 85 TRP A C 1
ATOM 670 O O . TRP A 1 85 ? 12.699 8.438 6.301 1.00 87.88 85 TRP A O 1
ATOM 680 N N . HIS A 1 86 ? 13.588 8.089 4.271 1.00 86.44 86 HIS A N 1
ATOM 681 C CA . HIS A 1 86 ? 14.959 8.385 4.669 1.00 86.44 86 HIS A CA 1
ATOM 682 C C . HIS A 1 86 ? 15.101 9.798 5.253 1.00 86.44 86 HIS A C 1
ATOM 684 O O . HIS A 1 86 ? 15.761 9.987 6.268 1.00 86.44 86 HIS A O 1
ATOM 690 N N . ARG A 1 87 ? 14.422 10.798 4.672 1.00 85.06 87 ARG A N 1
ATOM 691 C CA . ARG A 1 87 ? 14.400 12.156 5.240 1.00 85.06 87 ARG A CA 1
ATOM 692 C C . ARG A 1 87 ? 13.729 12.205 6.611 1.00 85.06 87 ARG A C 1
ATOM 694 O O . ARG A 1 87 ? 14.244 12.882 7.488 1.00 85.06 87 ARG A O 1
ATOM 701 N N . ARG A 1 88 ? 12.620 11.479 6.805 1.00 83.12 88 ARG A N 1
ATOM 702 C CA . ARG A 1 88 ? 11.951 11.389 8.118 1.00 83.12 88 ARG A CA 1
ATOM 703 C C . ARG A 1 88 ? 12.848 10.738 9.169 1.00 83.12 88 ARG A C 1
ATOM 705 O O . ARG A 1 88 ? 12.879 11.199 10.296 1.00 83.12 88 ARG A O 1
ATOM 712 N N . GLU A 1 89 ? 13.597 9.704 8.790 1.00 81.50 89 GLU A N 1
ATOM 713 C CA . GLU A 1 89 ? 14.549 9.023 9.679 1.00 81.50 89 GLU A CA 1
ATOM 714 C C . GLU A 1 89 ? 15.712 9.947 10.104 1.00 81.50 89 GLU A C 1
ATOM 716 O O . GLU A 1 89 ? 16.220 9.817 11.215 1.00 81.50 89 GLU A O 1
ATOM 721 N N . GLN A 1 90 ? 16.111 10.906 9.257 1.00 77.69 90 GLN A N 1
ATOM 722 C CA . GLN A 1 90 ? 17.155 11.896 9.568 1.00 77.69 90 GLN A CA 1
ATOM 723 C C . GLN A 1 90 ? 16.670 13.094 10.396 1.00 77.69 90 GLN A C 1
ATOM 725 O O . GLN A 1 90 ? 17.480 13.740 11.061 1.00 77.69 90 GLN A O 1
ATOM 730 N N . THR A 1 91 ? 15.373 13.404 10.367 1.00 70.44 91 THR A N 1
ATOM 731 C CA . THR A 1 91 ? 14.750 14.443 11.198 1.00 70.44 91 THR A CA 1
ATOM 732 C C . THR A 1 91 ? 13.819 13.780 12.215 1.00 70.44 91 THR A C 1
ATOM 734 O O . THR A 1 91 ? 12.606 13.758 11.986 1.00 70.44 91 THR A O 1
ATOM 737 N N . PRO A 1 92 ? 14.357 13.208 13.310 1.00 61.62 92 PRO A N 1
ATOM 738 C CA . PRO A 1 92 ? 13.582 12.513 14.332 1.00 61.62 92 PRO A CA 1
ATOM 739 C C . PRO A 1 92 ? 12.810 13.506 15.215 1.00 61.62 92 PRO A C 1
ATOM 741 O O . PRO A 1 92 ? 12.973 13.533 16.431 1.00 61.62 92 PRO A O 1
ATOM 744 N N . ASP A 1 93 ? 11.976 14.350 14.615 1.00 54.25 93 ASP A N 1
ATOM 745 C CA . ASP A 1 93 ? 10.893 14.993 15.347 1.00 54.25 93 ASP A CA 1
ATOM 746 C C . ASP A 1 93 ? 9.808 13.928 15.561 1.00 54.25 93 ASP A C 1
ATOM 748 O O . ASP A 1 93 ? 9.093 13.567 14.631 1.00 54.25 93 ASP A O 1
ATOM 752 N N . GLU A 1 94 ? 9.767 13.382 16.782 1.00 55.59 94 GLU A N 1
ATOM 753 C CA . GLU A 1 94 ? 8.722 12.550 17.422 1.00 55.59 94 GLU A CA 1
ATOM 754 C C . GLU A 1 94 ? 8.209 11.270 16.718 1.00 55.59 94 GLU A C 1
ATOM 756 O O . GLU A 1 94 ? 7.560 10.447 17.368 1.00 55.59 94 GLU A O 1
ATOM 761 N N . ASP A 1 95 ? 8.532 11.017 15.450 1.00 53.06 95 ASP A N 1
ATOM 762 C CA . ASP A 1 95 ? 8.076 9.830 14.723 1.00 53.06 95 ASP A CA 1
ATOM 763 C C . ASP A 1 95 ? 8.952 8.604 15.094 1.00 53.06 95 ASP A C 1
ATOM 765 O O . ASP A 1 95 ? 10.153 8.531 14.827 1.00 53.06 95 ASP A O 1
ATOM 769 N N . THR A 1 96 ? 8.325 7.628 15.758 1.00 54.69 96 THR A N 1
ATOM 770 C CA . THR A 1 96 ? 8.873 6.339 16.236 1.00 54.69 96 THR A CA 1
ATOM 771 C C . THR A 1 96 ? 9.547 5.543 15.098 1.00 54.69 96 THR A C 1
ATOM 773 O O . THR A 1 96 ? 9.18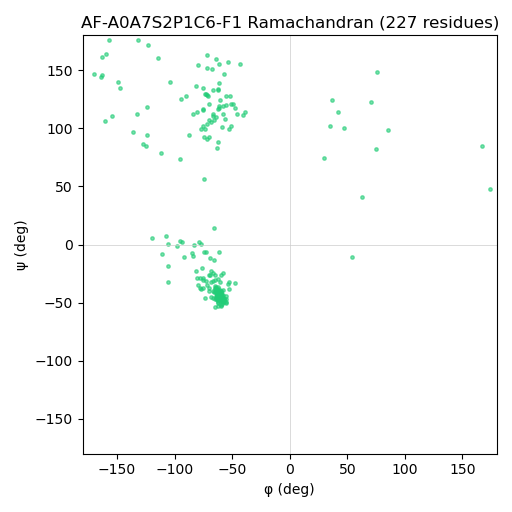0 5.755 13.939 1.00 54.69 96 THR A O 1
ATOM 776 N N . PRO A 1 97 ? 10.487 4.599 15.368 1.00 54.56 97 PRO A N 1
ATOM 777 C CA . PRO A 1 97 ? 11.136 3.808 14.323 1.00 54.56 97 PRO A CA 1
ATOM 778 C C . PRO A 1 97 ? 10.125 3.238 13.333 1.00 54.56 97 PRO A C 1
ATOM 780 O O . PRO A 1 97 ? 9.233 2.470 13.696 1.00 54.56 97 PRO A O 1
ATOM 783 N N . HIS A 1 98 ? 10.260 3.655 12.078 1.00 59.72 98 HIS A N 1
ATOM 784 C CA . HIS A 1 98 ? 9.343 3.264 11.027 1.00 59.72 98 HIS A CA 1
ATOM 785 C C . HIS A 1 98 ? 9.549 1.777 10.722 1.00 59.72 98 HIS A C 1
ATOM 787 O O . HIS A 1 98 ? 10.582 1.380 10.178 1.00 59.72 98 HIS A O 1
ATOM 793 N N . GLU A 1 99 ? 8.599 0.935 11.132 1.00 68.62 99 GLU A N 1
ATOM 794 C CA . GLU A 1 99 ? 8.750 -0.509 10.985 1.00 68.62 99 GLU A CA 1
ATOM 795 C C . GLU A 1 99 ? 8.855 -0.904 9.505 1.00 68.62 99 GLU A C 1
ATOM 797 O O . GLU A 1 99 ? 8.034 -0.512 8.674 1.00 68.62 99 GLU A O 1
ATOM 802 N N . VAL A 1 100 ? 9.833 -1.759 9.188 1.00 70.69 100 VAL A N 1
ATOM 803 C CA . VAL A 1 100 ? 10.028 -2.382 7.862 1.00 70.69 100 VAL A CA 1
ATOM 804 C C . VAL A 1 100 ? 8.717 -2.965 7.310 1.00 70.69 100 VAL A C 1
ATOM 806 O O . VAL A 1 100 ? 8.445 -2.878 6.115 1.00 70.69 100 VAL A O 1
ATOM 809 N N . SER A 1 101 ? 7.851 -3.463 8.202 1.00 83.44 101 SER A N 1
ATOM 810 C CA . SER A 1 101 ? 6.518 -3.988 7.891 1.00 83.44 101 SER A CA 1
ATOM 811 C C . SER A 1 101 ? 5.636 -3.010 7.101 1.00 83.44 101 SER A C 1
ATOM 813 O O . SER A 1 101 ? 4.856 -3.439 6.247 1.00 83.44 101 SER A O 1
ATOM 815 N N . MET A 1 102 ? 5.767 -1.704 7.349 1.00 90.94 102 MET A N 1
ATOM 816 C CA . MET A 1 102 ? 4.965 -0.678 6.692 1.00 90.94 102 MET A CA 1
ATOM 817 C C . MET A 1 102 ? 5.440 -0.398 5.266 1.00 90.94 102 MET A C 1
ATOM 819 O O . MET A 1 102 ? 4.611 -0.233 4.366 1.00 90.94 102 MET A O 1
ATOM 823 N N . LYS A 1 103 ? 6.760 -0.406 5.037 1.00 91.56 103 LYS A N 1
ATOM 824 C CA . LYS A 1 103 ? 7.348 -0.224 3.702 1.00 91.56 103 LYS A CA 1
ATOM 825 C C . LYS A 1 103 ? 6.879 -1.338 2.762 1.00 91.56 103 LYS A C 1
ATOM 827 O O . LYS A 1 103 ? 6.357 -1.045 1.682 1.00 91.56 103 LYS A O 1
ATOM 832 N N . ASP A 1 104 ? 6.931 -2.586 3.229 1.00 92.44 104 ASP A N 1
ATOM 833 C CA . ASP A 1 104 ? 6.471 -3.755 2.475 1.00 92.44 104 ASP A CA 1
ATOM 834 C C . ASP A 1 104 ? 4.979 -3.665 2.125 1.00 92.44 104 ASP A C 1
ATOM 836 O O . ASP A 1 104 ? 4.566 -3.902 0.985 1.00 92.44 104 ASP A O 1
ATOM 840 N N . ALA A 1 105 ? 4.154 -3.273 3.101 1.00 93.25 105 ALA A N 1
ATOM 841 C CA . ALA A 1 105 ? 2.720 -3.108 2.903 1.00 93.25 105 ALA A CA 1
ATOM 842 C C . ALA A 1 105 ? 2.401 -2.010 1.879 1.00 93.25 105 ALA A C 1
ATOM 844 O O . ALA A 1 105 ? 1.502 -2.184 1.056 1.00 93.25 105 ALA A O 1
ATOM 845 N N . CYS A 1 106 ? 3.146 -0.903 1.891 1.00 94.19 106 CYS A N 1
ATOM 846 C CA . CYS A 1 106 ? 2.971 0.186 0.934 1.00 94.19 106 CYS A CA 1
ATOM 847 C C . CYS A 1 106 ? 3.263 -0.263 -0.500 1.00 94.19 106 CYS A C 1
ATOM 849 O O . CYS A 1 106 ? 2.465 0.001 -1.401 1.00 94.19 106 CYS A O 1
ATOM 851 N N . VAL A 1 107 ? 4.374 -0.976 -0.707 1.00 93.44 107 VAL A N 1
ATOM 852 C CA . VAL A 1 107 ? 4.764 -1.518 -2.018 1.00 93.44 107 VAL A CA 1
ATOM 853 C C . VAL A 1 107 ? 3.713 -2.499 -2.534 1.00 93.44 107 VAL A C 1
ATOM 855 O O . VAL A 1 107 ? 3.282 -2.398 -3.685 1.00 93.44 107 VAL A O 1
ATOM 858 N N . LEU A 1 108 ? 3.224 -3.390 -1.669 1.00 93.12 108 LEU A N 1
ATOM 859 C CA . LEU A 1 108 ? 2.170 -4.333 -2.027 1.00 93.12 108 LEU A CA 1
ATOM 860 C C . LEU A 1 108 ? 0.854 -3.624 -2.388 1.00 93.12 108 LEU A C 1
ATOM 862 O O . LEU A 1 108 ? 0.238 -3.959 -3.398 1.00 93.12 108 LEU A O 1
ATOM 866 N N . ILE A 1 109 ? 0.424 -2.618 -1.619 1.00 93.50 109 ILE A N 1
ATOM 867 C CA . ILE A 1 109 ? -0.799 -1.854 -1.925 1.00 93.50 109 ILE A CA 1
ATOM 868 C C . ILE A 1 109 ? -0.660 -1.107 -3.253 1.00 93.50 109 ILE A C 1
ATOM 870 O O . ILE A 1 109 ? -1.599 -1.120 -4.049 1.00 93.50 109 ILE A O 1
ATOM 874 N N . LEU A 1 110 ? 0.497 -0.495 -3.528 1.00 93.81 110 LEU A N 1
ATOM 875 C CA . LEU A 1 110 ? 0.768 0.142 -4.819 1.00 93.81 110 LEU A CA 1
ATOM 876 C C . LEU A 1 110 ? 0.667 -0.856 -5.973 1.00 93.81 110 LEU A C 1
ATOM 878 O O . LEU A 1 110 ? 0.052 -0.544 -6.994 1.00 93.81 110 LEU A O 1
ATOM 882 N N . ALA A 1 111 ? 1.222 -2.058 -5.805 1.00 92.62 111 ALA A N 1
ATOM 883 C CA . ALA A 1 111 ? 1.141 -3.120 -6.803 1.00 92.62 111 ALA A CA 1
ATOM 884 C C . ALA A 1 111 ? -0.312 -3.548 -7.054 1.00 92.62 111 ALA A C 1
ATOM 886 O O . ALA A 1 111 ? -0.746 -3.611 -8.202 1.00 92.62 111 ALA A O 1
ATOM 887 N N . LEU A 1 112 ? -1.107 -3.730 -5.994 1.00 91.19 112 LEU A N 1
ATOM 888 C CA . LEU A 1 112 ? -2.532 -4.052 -6.109 1.00 91.19 112 LEU A CA 1
ATOM 889 C C . LEU A 1 112 ? -3.329 -2.919 -6.787 1.00 91.19 112 LEU A C 1
ATOM 891 O O . LEU A 1 112 ? -4.160 -3.192 -7.652 1.00 91.19 112 LEU A O 1
ATOM 895 N N . CYS A 1 113 ? -3.028 -1.650 -6.493 1.00 91.38 113 CYS A N 1
ATOM 896 C CA . CYS A 1 113 ? -3.616 -0.494 -7.191 1.00 91.38 113 CYS A CA 1
ATOM 897 C C . CYS A 1 113 ? -3.208 -0.425 -8.675 1.00 91.38 113 CYS A C 1
ATOM 899 O O . CYS A 1 113 ? -3.938 0.118 -9.504 1.00 91.38 113 CYS A O 1
ATOM 901 N N . ALA A 1 114 ? -2.055 -0.993 -9.024 1.00 91.12 114 ALA A N 1
ATOM 902 C CA . ALA A 1 114 ? -1.537 -1.091 -10.385 1.00 91.12 114 ALA A CA 1
ATOM 903 C C . ALA A 1 114 ? -1.867 -2.429 -11.078 1.00 91.12 114 ALA A C 1
ATOM 905 O O . ALA A 1 114 ? -1.436 -2.648 -12.215 1.00 91.12 114 ALA A O 1
ATOM 906 N N . SER A 1 115 ? -2.618 -3.316 -10.417 1.00 88.62 115 SER A N 1
ATOM 907 C CA . SER A 1 115 ? -2.957 -4.643 -10.931 1.00 88.62 115 SER A CA 1
ATOM 908 C C . SER A 1 115 ? -3.668 -4.551 -12.278 1.00 88.62 115 SER A C 1
ATOM 910 O O . SER A 1 115 ? -4.483 -3.653 -12.504 1.00 88.62 115 SER A 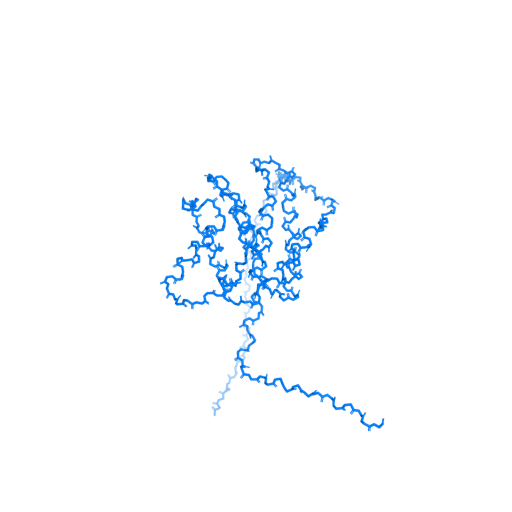O 1
ATOM 912 N N . LYS A 1 116 ? -3.447 -5.527 -13.168 1.00 85.31 116 LYS A N 1
ATOM 913 C CA . LYS A 1 116 ? -4.258 -5.680 -14.390 1.00 85.31 116 LYS A CA 1
ATOM 914 C C . LYS A 1 116 ? -5.745 -5.907 -14.091 1.00 85.31 116 LYS A C 1
ATOM 916 O O . LYS A 1 116 ? -6.591 -5.533 -14.903 1.00 85.31 116 LYS A O 1
ATOM 921 N N . SER A 1 117 ? -6.073 -6.467 -12.926 1.00 84.94 117 SER A N 1
ATOM 922 C CA . SER A 1 117 ? -7.447 -6.770 -12.532 1.00 84.94 117 SER A CA 1
ATOM 923 C C . SER A 1 117 ? -8.206 -5.509 -12.117 1.00 84.94 117 SER A C 1
ATOM 925 O O . SER A 1 117 ? -7.879 -4.867 -11.119 1.00 84.94 117 SER A O 1
ATOM 927 N N . ARG A 1 118 ? -9.254 -5.153 -12.872 1.00 83.44 118 ARG A N 1
ATOM 928 C CA . ARG A 1 118 ? -10.084 -3.968 -12.594 1.00 83.44 118 ARG A CA 1
ATOM 929 C C . ARG A 1 118 ? -10.799 -4.055 -11.245 1.00 83.44 118 ARG A C 1
ATOM 931 O O . ARG A 1 118 ? -10.928 -3.038 -10.569 1.00 83.44 118 ARG A O 1
ATOM 938 N N . SER A 1 119 ? -11.244 -5.247 -10.853 1.00 83.25 119 SER A N 1
ATOM 939 C CA . SER A 1 119 ? -11.894 -5.476 -9.559 1.00 83.25 119 SER A CA 1
ATOM 940 C C . SER A 1 119 ? -10.930 -5.223 -8.401 1.00 83.25 119 SER A C 1
ATOM 942 O O . SER A 1 119 ? -11.265 -4.458 -7.506 1.00 83.25 119 SER A O 1
ATOM 944 N N . VAL A 1 120 ? -9.701 -5.749 -8.466 1.00 85.12 120 VAL A N 1
ATOM 945 C CA . VAL A 1 120 ? -8.669 -5.499 -7.441 1.00 85.12 120 VAL A CA 1
ATOM 946 C C . VAL A 1 120 ? -8.398 -4.012 -7.292 1.00 85.12 120 VAL A C 1
ATOM 948 O O . VAL A 1 120 ? -8.443 -3.495 -6.179 1.00 85.12 120 VAL A O 1
ATOM 951 N N . ARG A 1 121 ? -8.169 -3.306 -8.410 1.00 87.62 121 ARG A N 1
ATOM 952 C CA . ARG A 1 121 ? -7.934 -1.857 -8.373 1.00 87.62 121 ARG A CA 1
ATOM 953 C C . ARG A 1 121 ? -9.094 -1.124 -7.704 1.00 87.62 121 ARG A C 1
ATOM 955 O O . ARG A 1 121 ? -8.870 -0.303 -6.822 1.00 87.62 121 ARG A O 1
ATOM 962 N N . ARG A 1 122 ? -10.334 -1.445 -8.092 1.00 85.62 122 ARG A N 1
ATOM 963 C CA . ARG A 1 122 ? -11.546 -0.819 -7.546 1.00 85.62 122 ARG A CA 1
ATOM 964 C C . ARG A 1 122 ? -11.652 -1.006 -6.036 1.00 85.62 122 ARG A C 1
ATOM 966 O O . ARG A 1 122 ? -11.896 -0.035 -5.327 1.00 85.62 122 ARG A O 1
ATOM 973 N N . GLU A 1 123 ? -11.467 -2.222 -5.545 1.00 86.75 123 GLU A N 1
ATOM 974 C CA . GLU A 1 123 ? -11.592 -2.497 -4.116 1.00 86.75 123 GLU A CA 1
ATOM 975 C C . GLU A 1 123 ? -10.444 -1.885 -3.308 1.00 86.75 123 GLU A C 1
ATOM 977 O O . GLU A 1 123 ? -10.681 -1.306 -2.249 1.00 86.75 123 GLU A O 1
ATOM 982 N N . MET A 1 124 ? -9.217 -1.881 -3.835 1.00 89.75 124 MET A N 1
ATOM 983 C CA . MET A 1 124 ? -8.114 -1.167 -3.187 1.00 89.75 124 MET A CA 1
ATOM 984 C C . MET A 1 124 ? -8.346 0.345 -3.136 1.00 89.75 124 MET A C 1
ATOM 986 O O . MET A 1 124 ? -8.044 0.975 -2.121 1.00 89.75 124 MET A O 1
ATOM 990 N N . CYS A 1 125 ? -8.953 0.936 -4.168 1.00 88.81 125 CYS A N 1
ATOM 991 C CA . CYS A 1 125 ? -9.377 2.333 -4.117 1.00 88.81 125 CYS A CA 1
ATOM 992 C C . CYS A 1 125 ? -10.375 2.580 -2.979 1.00 88.81 125 CYS A C 1
ATOM 994 O O . CYS A 1 125 ? -10.226 3.567 -2.258 1.00 88.81 125 CYS A O 1
ATOM 996 N N . LYS A 1 126 ? -11.352 1.685 -2.767 1.00 88.19 126 LYS A N 1
ATOM 997 C CA . LYS A 1 126 ? -12.302 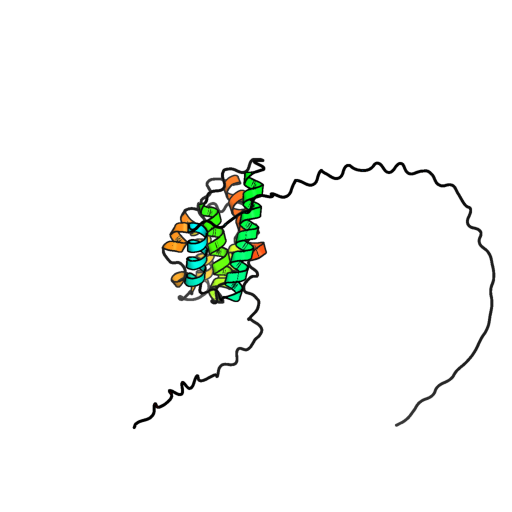1.793 -1.646 1.00 88.19 126 LYS A CA 1
ATOM 998 C C . LYS A 1 126 ? -11.603 1.696 -0.292 1.00 88.19 126 LYS A C 1
ATOM 1000 O O . LYS A 1 126 ? -11.879 2.514 0.582 1.00 88.19 126 LYS A O 1
ATOM 1005 N N . VAL A 1 127 ? -10.661 0.762 -0.137 1.00 90.31 127 VAL A N 1
ATOM 1006 C CA . VAL A 1 127 ? -9.827 0.637 1.071 1.00 90.31 127 VAL A CA 1
ATOM 1007 C C . VAL A 1 127 ? -9.111 1.957 1.370 1.00 90.31 127 VAL A C 1
ATOM 1009 O O . VAL A 1 127 ? -9.215 2.477 2.480 1.00 90.31 127 VAL A O 1
ATOM 1012 N N . LEU A 1 128 ? -8.443 2.542 0.372 1.00 91.75 128 LEU A N 1
ATOM 1013 C CA . LEU A 1 128 ? -7.725 3.811 0.524 1.00 91.75 128 LEU A CA 1
ATOM 1014 C C . LEU A 1 128 ? -8.659 4.992 0.833 1.00 91.75 128 LEU A C 1
ATOM 1016 O O . LEU A 1 128 ? -8.295 5.848 1.637 1.00 91.75 128 LEU A O 1
ATOM 1020 N N . VAL A 1 129 ? -9.860 5.032 0.241 1.00 90.12 129 VAL A N 1
ATOM 1021 C CA . VAL A 1 129 ? -10.891 6.031 0.581 1.00 90.12 129 VAL A CA 1
ATOM 1022 C C . VAL A 1 129 ? -11.311 5.880 2.042 1.00 90.12 129 VAL A C 1
ATOM 1024 O O . VAL A 1 129 ? -11.295 6.865 2.776 1.00 90.12 129 VAL A O 1
ATOM 1027 N N . LYS A 1 130 ? -11.631 4.658 2.493 1.00 90.44 130 LYS A N 1
ATOM 1028 C CA . LYS A 1 130 ? -12.086 4.410 3.870 1.00 90.44 130 LYS A CA 1
ATOM 1029 C C . LYS A 1 130 ? -11.026 4.841 4.886 1.00 90.44 130 LYS A C 1
ATOM 1031 O O . LYS A 1 130 ? -11.362 5.514 5.859 1.00 90.44 130 LYS A O 1
ATOM 1036 N N . ILE A 1 131 ? -9.749 4.548 4.618 1.00 89.81 131 ILE A N 1
ATOM 1037 C CA . ILE A 1 131 ? -8.615 5.024 5.431 1.00 89.81 131 ILE A CA 1
ATOM 1038 C C . ILE A 1 131 ? -8.578 6.550 5.479 1.00 89.81 131 ILE A C 1
ATOM 1040 O O . ILE A 1 131 ? -8.453 7.126 6.556 1.00 89.81 131 ILE A O 1
ATOM 1044 N N . GLU A 1 132 ? -8.683 7.220 4.331 1.00 87.62 132 GLU A N 1
ATOM 1045 C CA . GLU A 1 132 ? -8.621 8.679 4.251 1.00 87.62 132 GLU A CA 1
ATOM 1046 C C . GLU A 1 132 ? -9.720 9.344 5.091 1.00 87.62 132 GLU A C 1
ATOM 1048 O O . GLU A 1 132 ? -9.421 10.261 5.871 1.00 87.62 132 GLU A O 1
ATOM 1053 N N . THR A 1 133 ? -10.946 8.824 4.975 1.00 89.12 133 THR A N 1
ATOM 1054 C CA . THR A 1 133 ? -12.149 9.329 5.649 1.00 89.12 133 THR A CA 1
ATOM 1055 C C . THR A 1 133 ? -12.241 8.968 7.130 1.00 89.12 133 THR A C 1
ATOM 1057 O O . THR A 1 133 ? -12.962 9.639 7.861 1.00 89.12 133 THR A O 1
ATOM 1060 N N . ALA A 1 134 ? -11.521 7.944 7.602 1.00 88.44 134 ALA A N 1
ATOM 1061 C CA . ALA A 1 134 ? -11.576 7.509 8.997 1.00 88.44 134 ALA A CA 1
ATOM 1062 C C . ALA A 1 134 ? -11.053 8.607 9.937 1.00 88.44 134 ALA A C 1
ATOM 1064 O O . ALA A 1 134 ? -9.860 8.905 9.944 1.00 88.44 134 ALA A O 1
ATOM 1065 N N . THR A 1 135 ? -11.920 9.239 10.726 1.00 85.38 135 THR A N 1
ATOM 1066 C CA . THR A 1 135 ? -11.536 10.334 11.637 1.00 85.38 135 THR A CA 1
ATOM 1067 C C . THR A 1 135 ? -10.797 9.837 12.876 1.00 85.38 135 THR A C 1
ATOM 1069 O O . THR A 1 135 ? -9.918 10.534 13.376 1.00 85.38 135 THR A O 1
ATOM 1072 N N . SER A 1 136 ? -11.104 8.621 13.321 1.00 88.00 136 SER A N 1
ATOM 1073 C CA . SER A 1 136 ? -10.482 7.942 14.456 1.00 88.00 136 SER A CA 1
ATOM 1074 C C . SER A 1 136 ? -9.884 6.599 14.041 1.00 88.00 136 SER A C 1
ATOM 1076 O O . SER A 1 136 ? -10.095 6.116 12.923 1.00 88.00 136 SER A O 1
ATOM 1078 N N . ARG A 1 137 ? -9.137 5.981 14.958 1.00 89.50 137 ARG A N 1
ATOM 1079 C CA . ARG A 1 137 ? -8.673 4.603 14.817 1.00 89.50 137 ARG A CA 1
ATOM 1080 C C . ARG A 1 137 ? -9.859 3.634 14.729 1.00 89.50 137 ARG A C 1
ATOM 1082 O O . ARG A 1 137 ? -10.826 3.799 15.479 1.00 89.50 137 ARG A O 1
ATOM 1089 N N . PRO A 1 138 ? -9.803 2.615 13.856 1.00 86.69 138 PRO A N 1
ATOM 1090 C CA . PRO A 1 138 ? -10.803 1.554 13.833 1.00 86.69 138 PRO A CA 1
ATOM 1091 C C . PRO A 1 138 ? -10.717 0.733 15.128 1.00 86.69 138 PRO A C 1
ATOM 1093 O O . PRO A 1 138 ? -9.716 0.060 15.371 1.00 86.69 138 PRO A O 1
ATOM 1096 N N . ALA A 1 139 ? -11.739 0.810 15.984 1.00 81.06 139 ALA A N 1
ATOM 1097 C CA . ALA A 1 139 ? -11.739 0.143 17.292 1.00 81.06 139 ALA A CA 1
ATOM 1098 C C . ALA A 1 139 ? -11.810 -1.394 17.190 1.00 81.06 139 ALA A C 1
ATOM 1100 O O . ALA A 1 139 ? -11.413 -2.106 18.108 1.00 81.06 139 ALA A O 1
ATOM 1101 N N . ASP A 1 140 ? -12.315 -1.898 16.068 1.00 81.88 140 ASP A N 1
ATOM 1102 C CA . ASP A 1 140 ? -12.534 -3.307 15.753 1.00 81.88 140 ASP A CA 1
ATOM 1103 C C . ASP A 1 140 ? -11.346 -3.963 15.023 1.00 81.88 140 ASP A C 1
ATOM 1105 O O . ASP A 1 140 ? -11.293 -5.187 14.888 1.00 81.88 140 ASP A O 1
ATOM 1109 N N . CYS A 1 141 ? -10.366 -3.172 14.572 1.00 82.06 141 CYS A N 1
ATOM 1110 C CA . CYS A 1 141 ? -9.214 -3.655 13.817 1.00 82.06 141 CYS A CA 1
ATOM 1111 C C . CYS A 1 141 ? -7.918 -3.236 14.512 1.00 82.06 141 CYS A C 1
ATOM 1113 O O . CYS A 1 141 ? -7.633 -2.052 14.597 1.00 82.06 141 CYS A O 1
ATOM 1115 N N . GLY A 1 142 ? -7.094 -4.191 14.954 1.00 85.38 142 GLY A N 1
ATOM 1116 C CA . GLY A 1 142 ? -5.756 -3.905 15.508 1.00 85.38 142 GLY A CA 1
ATOM 1117 C C . GLY A 1 142 ? -4.611 -3.988 14.489 1.00 85.38 142 GLY A C 1
ATOM 1118 O O . GLY A 1 142 ? -3.443 -3.922 14.864 1.00 85.38 142 GLY A O 1
ATOM 1119 N N . ASN A 1 143 ? -4.917 -4.255 13.215 1.00 91.25 143 ASN A N 1
ATOM 1120 C CA . ASN A 1 143 ? -3.922 -4.389 12.150 1.00 91.25 143 ASN A CA 1
ATOM 1121 C C . ASN A 1 143 ? -4.532 -4.202 10.755 1.00 91.25 143 ASN A C 1
ATOM 1123 O O . ASN A 1 143 ? -5.750 -4.312 10.563 1.00 91.25 143 ASN A O 1
ATOM 1127 N N . LEU A 1 144 ? -3.655 -3.981 9.773 1.00 91.19 144 LEU A N 1
ATOM 1128 C CA . LEU A 1 144 ? -4.030 -3.664 8.398 1.00 91.19 144 LEU A CA 1
ATOM 1129 C C . LEU A 1 144 ? -4.760 -4.818 7.707 1.00 91.19 144 LEU A C 1
ATOM 1131 O O . LEU A 1 144 ? -5.709 -4.575 6.966 1.00 91.19 144 LEU A O 1
ATOM 1135 N N . LYS A 1 145 ? -4.393 -6.073 7.994 1.00 91.38 145 LYS A N 1
ATOM 1136 C CA . LYS A 1 145 ? -5.097 -7.246 7.451 1.00 91.38 145 LYS A CA 1
ATOM 1137 C C . LYS A 1 145 ? -6.567 -7.252 7.876 1.00 91.38 145 LYS A C 1
ATOM 1139 O O . LYS A 1 145 ? -7.439 -7.394 7.022 1.00 91.38 145 LYS A O 1
ATOM 1144 N N . SER A 1 146 ? -6.841 -7.116 9.174 1.00 89.75 146 SER A N 1
ATOM 1145 C CA . SER A 1 146 ? -8.208 -7.087 9.706 1.00 89.75 146 SER A CA 1
ATOM 1146 C C . SER A 1 146 ? -8.992 -5.905 9.145 1.00 89.75 146 SER A C 1
ATOM 1148 O O . SER A 1 146 ? -10.125 -6.087 8.716 1.00 89.75 146 SER A O 1
ATOM 1150 N N . PHE A 1 147 ? -8.367 -4.729 9.060 1.00 90.38 147 PHE A N 1
ATOM 1151 C CA . PHE A 1 147 ? -8.999 -3.542 8.491 1.00 90.38 147 PHE A CA 1
ATOM 1152 C C . PHE A 1 147 ? -9.406 -3.734 7.029 1.00 90.38 147 PHE A C 1
ATOM 1154 O O . PHE A 1 147 ? -10.544 -3.441 6.658 1.00 90.38 147 PHE A O 1
ATOM 1161 N N . ILE A 1 148 ? -8.498 -4.249 6.193 1.00 89.12 148 ILE A N 1
ATOM 1162 C CA . ILE A 1 148 ? -8.809 -4.504 4.787 1.00 89.12 148 ILE A CA 1
ATOM 1163 C C . ILE A 1 148 ? -9.902 -5.567 4.687 1.00 89.12 148 ILE A C 1
ATOM 1165 O O . ILE A 1 148 ? -10.886 -5.350 3.990 1.00 89.12 148 ILE A O 1
ATOM 1169 N N . LYS A 1 149 ? -9.796 -6.667 5.442 1.00 86.75 149 LYS A N 1
ATOM 1170 C CA . LYS A 1 149 ? -10.819 -7.717 5.442 1.00 86.75 149 LYS A CA 1
ATOM 1171 C C . LYS A 1 149 ? -12.196 -7.184 5.842 1.00 86.75 149 LYS A C 1
ATOM 1173 O O . LYS A 1 149 ? -13.157 -7.499 5.158 1.00 86.75 149 LYS A O 1
ATOM 1178 N N . ASN A 1 150 ? -12.302 -6.377 6.897 1.00 86.06 150 ASN A N 1
ATOM 1179 C CA . ASN A 1 150 ? -13.580 -5.797 7.324 1.00 86.06 150 ASN A CA 1
ATOM 1180 C C . ASN A 1 150 ? -14.122 -4.832 6.267 1.00 86.06 150 ASN A C 1
ATOM 1182 O O . ASN A 1 150 ? -15.300 -4.869 5.936 1.00 86.06 150 ASN A O 1
ATOM 1186 N N . THR A 1 151 ? -13.244 -4.024 5.670 1.00 85.06 151 THR A N 1
ATOM 1187 C CA . THR A 1 151 ? -13.621 -3.116 4.583 1.00 85.06 151 THR A CA 1
ATOM 1188 C C . THR A 1 151 ? -14.170 -3.865 3.375 1.00 85.06 151 THR A C 1
ATOM 1190 O O . THR A 1 151 ? -15.158 -3.423 2.809 1.00 85.06 151 THR A O 1
ATOM 1193 N N . LEU A 1 152 ? -13.565 -4.991 2.997 1.00 80.62 152 LEU A N 1
ATOM 1194 C CA . LEU A 1 152 ? -14.017 -5.809 1.870 1.00 80.62 152 LEU A CA 1
ATOM 1195 C C . LEU A 1 152 ? -15.240 -6.673 2.224 1.00 80.62 152 LEU A C 1
ATOM 1197 O O . LEU A 1 152 ? -16.142 -6.817 1.409 1.00 80.62 152 LEU A O 1
ATOM 1201 N N . GLY A 1 153 ? -15.310 -7.206 3.444 1.00 69.00 153 GLY A N 1
ATOM 1202 C CA . GLY A 1 153 ? -16.407 -8.060 3.907 1.00 69.00 153 GLY A CA 1
ATOM 1203 C C . GLY A 1 153 ? -17.716 -7.307 4.159 1.00 69.00 153 GLY A C 1
ATOM 1204 O O . GLY A 1 153 ? -18.787 -7.854 3.922 1.00 69.00 153 GLY A O 1
ATOM 1205 N N . GLU A 1 154 ? -17.659 -6.035 4.570 1.00 58.44 154 GLU A N 1
ATOM 1206 C CA . GLU A 1 154 ? -18.845 -5.162 4.590 1.00 58.44 154 GLU A CA 1
ATOM 1207 C C . GLU A 1 154 ? -19.438 -4.990 3.178 1.00 58.44 154 GLU A C 1
ATOM 1209 O O . GLU A 1 154 ? -20.654 -4.896 3.022 1.00 58.44 154 GLU A O 1
ATOM 1214 N N . ILE A 1 155 ? -18.589 -5.011 2.144 1.00 51.34 155 ILE A N 1
ATOM 1215 C CA . ILE A 1 155 ? -18.972 -4.820 0.737 1.00 51.34 155 ILE A CA 1
ATOM 1216 C C . ILE A 1 155 ? -19.552 -6.109 0.129 1.00 51.34 155 ILE A C 1
ATOM 1218 O O . ILE A 1 155 ? -20.491 -6.042 -0.661 1.00 51.34 155 ILE A O 1
ATOM 1222 N N . GLU A 1 156 ? -19.047 -7.284 0.518 1.00 48.88 156 GLU A N 1
ATOM 1223 C CA . GLU A 1 156 ? -19.568 -8.591 0.072 1.00 48.88 156 GLU A CA 1
ATOM 1224 C C . GLU A 1 156 ? -21.000 -8.874 0.566 1.00 48.88 156 GLU A C 1
ATOM 1226 O O . GLU A 1 156 ? -21.676 -9.742 0.019 1.00 48.88 156 GLU A O 1
ATOM 1231 N N . SER A 1 157 ? -21.517 -8.102 1.532 1.00 47.59 157 SER A N 1
ATOM 1232 C CA . SER A 1 157 ? -22.926 -8.195 1.942 1.00 47.59 157 SER A CA 1
ATOM 1233 C C . SER A 1 157 ? -23.922 -7.693 0.883 1.00 47.59 157 SER A C 1
ATOM 1235 O O . SER A 1 157 ? -25.115 -7.976 1.000 1.00 47.59 157 SER A O 1
ATOM 1237 N N . GLU A 1 158 ? -23.455 -7.011 -0.174 1.00 46.66 158 GLU A N 1
ATOM 1238 C CA . GLU A 1 158 ? -24.324 -6.477 -1.228 1.00 46.66 158 GLU A CA 1
ATOM 1239 C C . GLU A 1 158 ? -24.289 -7.245 -2.562 1.00 46.66 158 GLU A C 1
ATOM 1241 O O . GLU A 1 158 ? -25.256 -7.112 -3.313 1.00 46.66 158 GLU A O 1
ATOM 1246 N N . GLN A 1 159 ? -23.281 -8.078 -2.881 1.00 43.25 159 GLN A N 1
ATOM 1247 C CA . GLN A 1 159 ? -23.288 -8.915 -4.103 1.00 43.25 159 GLN A CA 1
ATOM 1248 C C . GLN A 1 159 ? -22.541 -10.257 -3.964 1.00 43.25 159 GLN A C 1
ATOM 1250 O O . GLN A 1 159 ? -21.466 -10.342 -3.384 1.00 43.25 159 GLN A O 1
ATOM 1255 N N . VAL A 1 160 ? -23.163 -11.283 -4.556 1.00 40.38 160 VAL A N 1
ATOM 1256 C CA . VAL A 1 160 ? -22.860 -12.725 -4.547 1.00 40.38 160 VAL A CA 1
ATOM 1257 C C . VAL A 1 160 ? -21.402 -13.071 -4.895 1.00 40.38 160 VAL A C 1
ATOM 1259 O O . VAL A 1 160 ? -20.936 -12.762 -5.987 1.00 40.38 160 VAL A O 1
ATOM 1262 N N . ASP A 1 161 ? -20.745 -13.749 -3.948 1.00 48.78 161 ASP A N 1
ATOM 1263 C CA . ASP A 1 161 ? -19.872 -14.934 -4.082 1.00 48.78 161 ASP A CA 1
ATOM 1264 C C . ASP A 1 161 ? -19.099 -15.085 -5.412 1.00 48.78 161 ASP A C 1
ATOM 1266 O O . ASP A 1 161 ? -19.471 -15.874 -6.271 1.00 48.78 161 ASP A O 1
ATOM 1270 N N . ASP A 1 162 ? -18.051 -14.272 -5.590 1.00 49.75 162 ASP A N 1
ATOM 1271 C CA . ASP A 1 162 ? -16.828 -14.557 -6.379 1.00 49.75 162 ASP A CA 1
ATOM 1272 C C . ASP A 1 162 ? -15.951 -13.289 -6.440 1.00 49.75 162 ASP A C 1
ATOM 1274 O O . ASP A 1 162 ? -15.506 -12.837 -7.500 1.00 49.75 162 ASP A O 1
ATOM 1278 N N . SER A 1 163 ? -15.720 -12.637 -5.292 1.00 54.25 163 SER A N 1
ATOM 1279 C CA . SER A 1 163 ? -14.862 -11.449 -5.242 1.00 54.25 163 SER A CA 1
ATOM 1280 C C . SER A 1 163 ? -13.438 -11.838 -5.662 1.00 54.25 163 SER A C 1
ATOM 1282 O O . SER A 1 163 ? -12.783 -12.598 -4.949 1.00 54.25 163 SER A O 1
ATOM 1284 N N . PRO A 1 164 ? -12.880 -11.309 -6.770 1.00 53.62 164 PRO A N 1
ATOM 1285 C CA . PRO A 1 164 ? -11.555 -11.704 -7.265 1.00 53.62 164 PRO A CA 1
ATOM 1286 C C . PRO A 1 164 ? -10.407 -11.413 -6.286 1.00 53.62 164 PRO A C 1
ATOM 1288 O O . PRO A 1 164 ? -9.264 -11.786 -6.539 1.00 53.62 164 PRO A O 1
ATOM 129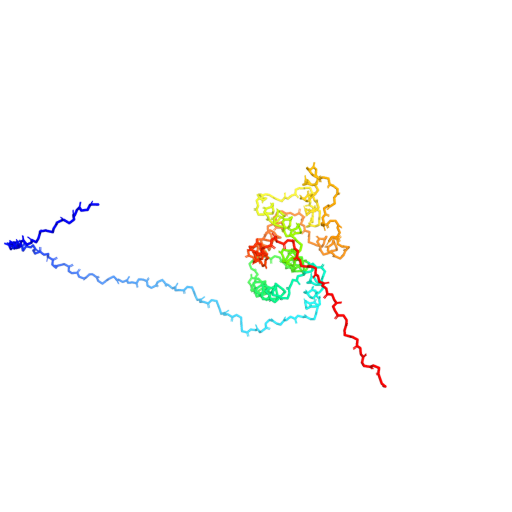1 N N . LEU A 1 165 ? -10.691 -10.733 -5.172 1.00 55.50 165 LEU A N 1
ATOM 1292 C CA . LEU A 1 165 ? -9.734 -10.482 -4.104 1.00 55.50 165 LEU A CA 1
ATOM 1293 C C . LEU A 1 165 ? -9.553 -11.653 -3.156 1.00 55.50 165 LEU A C 1
ATOM 1295 O O . LEU A 1 165 ? -8.442 -11.804 -2.666 1.00 55.50 165 LEU A O 1
ATOM 1299 N N . THR A 1 166 ? -10.542 -12.518 -2.925 1.00 56.00 166 THR A N 1
ATOM 1300 C CA . THR A 1 166 ? -10.300 -13.726 -2.113 1.00 56.00 166 THR A CA 1
ATOM 1301 C C . THR A 1 166 ? -9.259 -14.632 -2.773 1.00 56.00 166 THR A C 1
ATOM 1303 O O . THR A 1 166 ? -8.464 -15.255 -2.077 1.00 56.00 166 THR A O 1
ATOM 1306 N N . VAL A 1 167 ? -9.181 -14.607 -4.109 1.00 52.84 167 VAL A N 1
ATOM 1307 C CA . VAL A 1 167 ? -8.169 -15.316 -4.911 1.00 52.84 167 VAL A CA 1
ATOM 1308 C C . VAL A 1 167 ? -6.809 -14.597 -4.923 1.00 52.84 167 VAL A C 1
ATOM 1310 O O . VAL A 1 167 ? -5.774 -15.245 -5.043 1.00 52.84 167 VAL A O 1
ATOM 1313 N N . ILE A 1 168 ? -6.788 -13.266 -4.785 1.00 55.78 168 ILE A N 1
ATOM 1314 C CA . ILE A 1 168 ? -5.566 -12.433 -4.846 1.00 55.78 168 ILE A CA 1
ATOM 1315 C C . ILE A 1 168 ? -5.027 -12.098 -3.443 1.00 55.78 168 ILE A C 1
ATOM 1317 O O . ILE A 1 168 ? -3.977 -11.486 -3.306 1.00 55.78 168 ILE A O 1
ATOM 1321 N N . TYR A 1 169 ? -5.682 -12.527 -2.368 1.00 64.19 169 TYR A N 1
ATOM 1322 C CA . TYR A 1 169 ? -5.135 -12.454 -1.012 1.00 64.19 169 TYR A CA 1
ATOM 1323 C C . TYR A 1 169 ? -4.477 -13.778 -0.631 1.00 64.19 169 TYR A C 1
ATOM 1325 O O . TYR A 1 169 ? -4.987 -14.541 0.189 1.00 64.19 169 TYR A O 1
ATOM 1333 N N . ASP A 1 170 ? -3.305 -14.022 -1.211 1.00 68.00 170 ASP A N 1
ATOM 1334 C CA . ASP A 1 170 ? -2.451 -15.138 -0.812 1.00 68.00 170 ASP A CA 1
ATOM 1335 C C . ASP A 1 170 ? -1.967 -14.972 0.645 1.00 68.00 170 ASP A C 1
ATOM 1337 O O . ASP A 1 170 ? -1.961 -13.876 1.230 1.00 68.00 170 ASP A O 1
ATOM 1341 N N . GLU A 1 171 ? -1.551 -16.077 1.260 1.00 68.81 171 GLU A N 1
ATOM 1342 C CA . GLU A 1 171 ? -0.993 -16.136 2.608 1.00 68.81 171 GLU A CA 1
ATOM 1343 C C . GLU A 1 171 ? 0.167 -15.139 2.786 1.00 68.81 171 GLU A C 1
ATOM 1345 O O . GLU A 1 171 ? 0.289 -14.517 3.845 1.00 68.81 171 GLU A O 1
ATOM 1350 N N . LYS A 1 172 ? 0.929 -14.871 1.715 1.00 73.81 172 LYS A N 1
ATOM 1351 C CA . LYS A 1 172 ? 2.009 -13.874 1.681 1.00 73.81 172 LYS A CA 1
ATOM 1352 C C . LYS A 1 172 ? 1.515 -12.439 1.919 1.00 73.81 172 LYS A C 1
ATOM 1354 O O . LYS A 1 172 ? 2.048 -11.751 2.792 1.00 73.81 172 LYS A O 1
ATOM 1359 N N . CYS A 1 173 ? 0.454 -11.997 1.234 1.00 80.62 173 CYS A N 1
ATOM 1360 C CA . CYS A 1 173 ? -0.144 -10.667 1.441 1.00 80.62 173 CYS A CA 1
ATOM 1361 C C . CYS A 1 173 ? -0.697 -10.518 2.857 1.00 80.62 173 CYS A C 1
ATOM 1363 O O . CYS A 1 173 ? -0.478 -9.517 3.542 1.00 80.62 173 CYS A O 1
ATOM 1365 N N . ASN A 1 174 ? -1.377 -11.565 3.318 1.00 84.81 174 ASN A N 1
ATOM 1366 C CA . ASN A 1 174 ? -1.905 -11.637 4.669 1.00 84.81 174 ASN A CA 1
ATOM 1367 C C . ASN A 1 174 ? -0.798 -11.562 5.728 1.00 84.81 174 ASN A C 1
ATOM 1369 O O . ASN A 1 174 ? -0.995 -10.927 6.765 1.00 84.81 174 ASN A O 1
ATOM 1373 N N . GLY A 1 175 ? 0.351 -12.190 5.476 1.00 87.19 175 GLY A N 1
ATOM 1374 C CA . GLY A 1 175 ? 1.525 -12.133 6.338 1.00 87.19 175 GLY A CA 1
ATOM 1375 C C . GLY A 1 175 ? 2.064 -10.712 6.491 1.00 87.19 175 GLY A C 1
ATOM 1376 O O . GLY A 1 175 ? 2.287 -10.275 7.618 1.00 87.19 175 GLY A O 1
ATOM 1377 N N . ILE A 1 176 ? 2.208 -9.975 5.385 1.00 90.12 176 ILE A N 1
ATOM 1378 C CA . ILE A 1 176 ? 2.687 -8.582 5.386 1.00 90.12 176 ILE A CA 1
ATOM 1379 C C . ILE A 1 176 ? 1.691 -7.669 6.111 1.00 90.12 176 ILE A C 1
ATOM 1381 O O . ILE A 1 176 ? 2.047 -7.014 7.089 1.00 90.12 176 ILE A O 1
ATOM 1385 N N . PHE A 1 177 ? 0.414 -7.682 5.723 1.00 91.50 177 PHE A N 1
ATOM 1386 C CA . PHE A 1 177 ? -0.588 -6.794 6.325 1.00 91.50 177 PHE A CA 1
ATOM 1387 C C . PHE A 1 177 ? -0.879 -7.095 7.800 1.00 91.50 177 PHE A C 1
ATOM 1389 O O . PHE A 1 177 ? -1.292 -6.207 8.540 1.00 91.50 177 PHE A O 1
ATOM 1396 N N . LYS A 1 178 ? -0.654 -8.328 8.266 1.00 91.06 178 LYS A N 1
ATOM 1397 C CA . LYS A 1 178 ? -0.784 -8.671 9.691 1.00 91.06 178 LYS A CA 1
ATOM 1398 C C . LYS A 1 178 ? 0.328 -8.049 10.547 1.00 91.06 178 LYS A C 1
ATOM 1400 O O . LYS A 1 178 ? 0.122 -7.867 11.748 1.00 91.06 178 LYS A O 1
ATOM 1405 N N . LYS A 1 179 ? 1.498 -7.765 9.962 1.00 91.50 179 LYS A N 1
ATOM 1406 C CA . LYS A 1 179 ? 2.629 -7.144 10.668 1.00 91.50 179 LYS A CA 1
ATOM 1407 C C . LYS A 1 179 ? 2.411 -5.650 10.903 1.00 91.50 179 LYS A C 1
ATOM 1409 O O . LYS A 1 179 ? 2.887 -5.154 11.910 1.00 91.50 179 LYS A O 1
ATOM 1414 N N . VAL A 1 180 ? 1.652 -4.971 10.042 1.00 91.88 180 VAL A N 1
ATOM 1415 C CA . VAL A 1 180 ? 1.280 -3.562 10.236 1.00 91.88 180 VAL A CA 1
ATOM 1416 C C . VAL A 1 180 ? 0.175 -3.468 11.284 1.00 91.88 180 VAL A C 1
ATOM 1418 O O . VAL A 1 180 ? -0.997 -3.723 10.988 1.00 91.88 180 VAL A O 1
ATOM 1421 N N . LYS A 1 181 ? 0.560 -3.142 12.518 1.00 91.19 181 LYS A N 1
ATOM 1422 C CA . LYS A 1 181 ? -0.324 -3.076 13.687 1.00 91.19 181 LYS A CA 1
ATOM 1423 C C . LYS A 1 181 ? -0.447 -1.655 14.216 1.00 91.19 181 LYS A C 1
ATOM 1425 O O . LYS A 1 181 ? 0.395 -0.807 13.942 1.00 91.19 181 LYS A O 1
ATOM 1430 N N . TRP A 1 182 ? -1.503 -1.429 14.987 1.00 91.12 182 TRP A N 1
ATOM 1431 C CA . TRP A 1 182 ? -1.675 -0.218 15.776 1.00 91.12 182 TRP A CA 1
ATOM 1432 C C . TRP A 1 182 ? -2.438 -0.538 17.066 1.00 91.12 182 TRP A C 1
ATOM 1434 O O . TRP A 1 182 ? -3.455 -1.238 17.059 1.00 91.12 182 TRP A O 1
ATOM 1444 N N . GLU A 1 183 ? -1.951 -0.013 18.180 1.00 88.94 183 GLU A N 1
ATOM 1445 C CA . GLU A 1 183 ? -2.512 -0.190 19.521 1.00 88.94 183 GLU A CA 1
ATOM 1446 C C . GLU A 1 183 ? -3.237 1.076 19.990 1.00 88.94 183 GLU A C 1
ATOM 1448 O O . GLU A 1 183 ? -4.275 0.985 20.649 1.00 88.94 183 GLU A O 1
ATOM 1453 N N . ASP A 1 184 ? -2.759 2.242 19.554 1.00 89.62 184 ASP A N 1
ATOM 1454 C CA . ASP A 1 184 ? -3.265 3.562 19.921 1.00 89.62 184 ASP A CA 1
ATOM 1455 C C . ASP A 1 184 ? -3.486 4.477 18.699 1.00 89.62 184 ASP A C 1
ATOM 1457 O O . ASP A 1 184 ? -3.244 4.108 17.542 1.00 89.62 184 ASP A O 1
ATOM 1461 N N . ASP A 1 185 ? -4.033 5.667 18.959 1.00 89.75 185 ASP A N 1
ATOM 1462 C CA . ASP A 1 185 ? -4.357 6.650 17.922 1.00 89.75 185 ASP A CA 1
ATOM 1463 C C . ASP A 1 185 ? -3.107 7.269 17.278 1.00 89.75 185 ASP A C 1
ATOM 1465 O O . ASP A 1 185 ? -3.173 7.673 16.117 1.00 89.75 185 ASP A O 1
ATOM 1469 N N . GLU A 1 186 ? -1.969 7.319 17.976 1.00 88.75 186 GLU A N 1
ATOM 1470 C CA . GLU A 1 186 ? -0.722 7.865 17.428 1.00 88.75 186 GLU A CA 1
ATOM 1471 C C . GLU A 1 186 ? -0.113 6.904 16.403 1.00 88.75 186 GLU A C 1
ATOM 1473 O O . GLU A 1 186 ? 0.175 7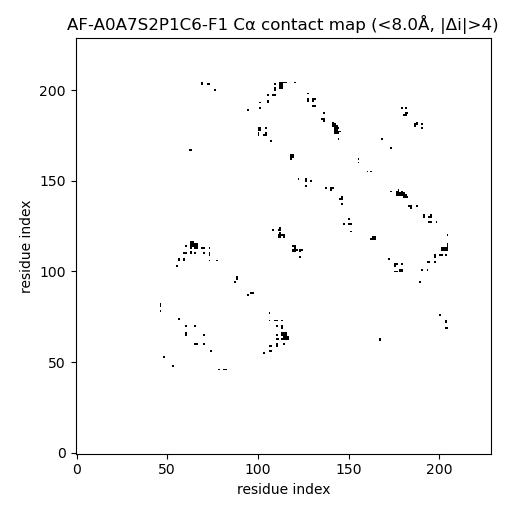.298 15.270 1.00 88.75 186 GLU A O 1
ATOM 1478 N N . GLN A 1 187 ? -0.047 5.609 16.719 1.00 88.31 187 GLN A N 1
ATOM 1479 C CA . GLN A 1 187 ? 0.354 4.571 15.766 1.00 88.31 187 GLN A CA 1
ATOM 1480 C C . GLN A 1 187 ? -0.580 4.529 14.552 1.00 88.31 187 GLN A C 1
ATOM 1482 O O . GLN A 1 187 ? -0.126 4.414 13.410 1.00 88.31 187 GLN A O 1
ATOM 1487 N N . TRP A 1 188 ? -1.892 4.686 14.763 1.00 90.75 188 TRP A N 1
ATOM 1488 C CA . TRP A 1 188 ? -2.839 4.786 13.654 1.00 90.75 188 TRP A CA 1
ATOM 1489 C C . TRP A 1 188 ? -2.586 6.016 12.776 1.00 90.75 188 TRP A C 1
ATOM 1491 O O . TRP A 1 188 ? -2.639 5.902 11.551 1.00 90.75 188 TRP A O 1
ATOM 1501 N N . LYS A 1 189 ? -2.279 7.186 13.355 1.00 89.44 189 LYS A N 1
ATOM 1502 C CA . LYS A 1 189 ? -1.929 8.389 12.579 1.00 89.44 189 LYS A CA 1
ATOM 1503 C C . LYS A 1 189 ? -0.700 8.155 11.703 1.00 89.44 189 LYS A C 1
ATOM 1505 O O . LYS A 1 189 ? -0.722 8.582 10.547 1.00 89.44 189 LYS A O 1
ATOM 1510 N N . LEU A 1 190 ? 0.321 7.456 12.206 1.00 88.56 190 LEU A N 1
ATOM 1511 C CA . LEU A 1 190 ? 1.511 7.089 11.430 1.00 88.56 190 LEU A CA 1
ATOM 1512 C C . LEU A 1 190 ? 1.147 6.182 10.250 1.00 88.56 190 LEU A C 1
ATOM 1514 O O . LEU A 1 190 ? 1.402 6.530 9.098 1.00 88.56 190 LEU A O 1
ATOM 1518 N N . VAL A 1 191 ? 0.438 5.080 10.511 1.00 90.81 191 VAL A N 1
ATOM 1519 C CA . VAL A 1 191 ? -0.040 4.168 9.457 1.00 90.81 191 VAL A CA 1
ATOM 1520 C C . VAL A 1 191 ? -0.877 4.927 8.422 1.00 90.81 191 VAL A C 1
ATOM 1522 O O . VAL A 1 191 ? -0.678 4.794 7.214 1.00 90.81 191 VAL A O 1
ATOM 1525 N N . LYS A 1 192 ? -1.783 5.794 8.877 1.00 91.50 192 LYS A N 1
ATOM 1526 C CA . LYS A 1 192 ? -2.635 6.611 8.013 1.00 91.50 192 LYS A CA 1
ATOM 1527 C C . LYS A 1 192 ? -1.827 7.599 7.165 1.00 91.50 192 LYS A C 1
ATOM 1529 O O . LYS A 1 192 ? -2.181 7.816 6.006 1.00 91.50 192 LYS A O 1
ATOM 1534 N N . LYS A 1 193 ? -0.758 8.195 7.701 1.00 90.94 193 LYS A N 1
ATOM 1535 C CA . LYS A 1 193 ? 0.154 9.107 6.983 1.00 90.94 193 LYS A CA 1
ATOM 1536 C C . LYS A 1 193 ? 0.816 8.396 5.802 1.00 90.94 193 LYS A C 1
ATOM 1538 O O . LYS A 1 193 ? 0.822 8.943 4.699 1.00 90.94 193 LYS A O 1
ATOM 1543 N N . ASP A 1 194 ? 1.287 7.166 5.988 1.00 91.50 194 ASP A N 1
ATOM 1544 C CA . ASP A 1 194 ? 1.905 6.394 4.904 1.00 91.50 194 ASP A CA 1
ATOM 1545 C C . ASP A 1 194 ? 0.888 5.834 3.910 1.00 91.50 194 ASP A C 1
ATOM 1547 O O . ASP A 1 194 ? 1.112 5.900 2.705 1.00 91.50 194 ASP A O 1
ATOM 1551 N N . LEU A 1 195 ? -0.287 5.389 4.360 1.00 92.69 195 LEU A N 1
ATOM 1552 C CA . LEU A 1 195 ? -1.350 4.959 3.442 1.00 92.69 195 LEU A CA 1
ATOM 1553 C C . LEU A 1 195 ? -1.908 6.126 2.609 1.00 92.69 195 LEU A C 1
ATOM 1555 O O . LEU A 1 195 ? -2.270 5.940 1.446 1.00 92.69 195 LEU A O 1
ATOM 1559 N N . ARG A 1 196 ? -1.918 7.350 3.152 1.00 91.88 196 ARG A N 1
ATOM 1560 C CA . ARG A 1 196 ? -2.194 8.573 2.379 1.00 91.88 196 ARG A CA 1
ATOM 1561 C C . ARG A 1 196 ? -1.109 8.846 1.346 1.00 91.88 196 ARG A C 1
ATOM 1563 O O . ARG A 1 196 ? -1.434 9.195 0.216 1.00 91.88 196 ARG A O 1
ATOM 1570 N N . LEU A 1 197 ? 0.159 8.649 1.705 1.00 92.12 197 LEU A N 1
ATOM 1571 C CA . LEU A 1 197 ? 1.262 8.771 0.755 1.00 92.12 197 LEU A CA 1
ATOM 1572 C C . LEU A 1 197 ? 1.113 7.769 -0.398 1.00 92.12 197 LEU A C 1
ATOM 1574 O O . LEU A 1 197 ? 1.191 8.158 -1.560 1.00 92.12 197 LEU A O 1
ATOM 1578 N N . VAL A 1 198 ? 0.813 6.505 -0.085 1.00 93.12 198 VAL A N 1
ATOM 1579 C CA . VAL A 1 198 ? 0.508 5.462 -1.077 1.00 93.12 198 VAL A CA 1
ATOM 1580 C C . VAL A 1 198 ? -0.635 5.891 -1.991 1.00 93.12 198 VAL A C 1
ATOM 1582 O O . VAL A 1 198 ? -0.518 5.797 -3.213 1.00 93.12 198 VAL A O 1
ATOM 1585 N N . ARG A 1 199 ? -1.726 6.411 -1.421 1.00 91.81 199 ARG A N 1
ATOM 1586 C CA . ARG A 1 199 ? -2.881 6.894 -2.183 1.00 91.81 199 ARG A CA 1
ATOM 1587 C C . ARG A 1 199 ? -2.501 7.985 -3.180 1.00 91.81 199 ARG A C 1
ATOM 1589 O O . ARG A 1 199 ? -2.908 7.884 -4.336 1.00 91.81 199 ARG A O 1
ATOM 1596 N N . SER A 1 200 ? -1.673 8.951 -2.789 1.00 91.12 200 SER A N 1
ATOM 1597 C CA . SER A 1 200 ? -1.186 10.012 -3.685 1.00 91.12 200 SER A CA 1
ATOM 1598 C C . SER A 1 200 ? -0.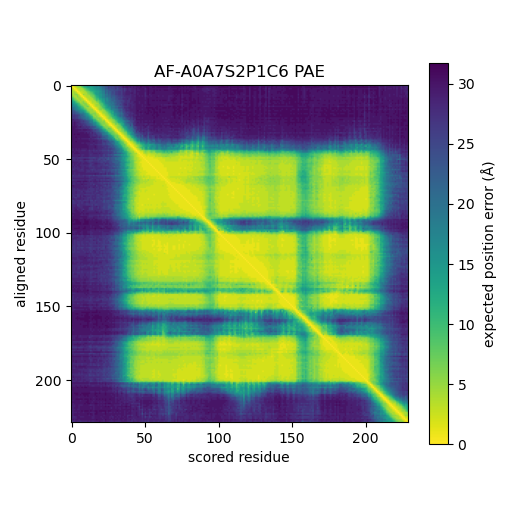442 9.478 -4.913 1.00 91.12 200 SER A C 1
ATOM 1600 O O . SER A 1 200 ? -0.418 10.134 -5.951 1.00 91.12 200 SER A O 1
ATOM 1602 N N . PHE A 1 201 ? 0.125 8.272 -4.828 1.00 90.19 201 PHE A N 1
ATOM 1603 C CA . PHE A 1 201 ? 0.810 7.608 -5.936 1.00 90.19 201 PHE A CA 1
ATOM 1604 C C . PHE A 1 201 ? 0.018 6.455 -6.568 1.00 90.19 201 PHE A C 1
ATOM 1606 O O . PHE A 1 201 ? 0.494 5.841 -7.520 1.00 90.19 201 PHE A O 1
ATOM 1613 N N . SER A 1 202 ? -1.196 6.163 -6.095 1.00 83.50 202 SER A N 1
ATOM 1614 C CA . SER A 1 202 ? -1.988 5.003 -6.534 1.00 83.50 202 SER A CA 1
ATOM 1615 C C . SER A 1 202 ? -2.616 5.140 -7.933 1.00 83.50 202 SER A C 1
ATOM 1617 O O . SER A 1 202 ? -3.077 4.148 -8.493 1.00 83.50 202 SER A O 1
ATOM 1619 N N . PHE A 1 203 ? -2.521 6.312 -8.578 1.00 68.50 203 PHE A N 1
ATOM 1620 C CA . PHE A 1 203 ? -2.985 6.589 -9.956 1.00 68.50 203 PHE A CA 1
ATOM 1621 C C . PHE A 1 203 ? -2.219 5.831 -11.069 1.00 68.50 203 PHE A C 1
ATOM 1623 O O . PHE A 1 203 ? -2.280 6.167 -12.255 1.00 68.50 203 PHE A O 1
ATOM 1630 N N . VAL A 1 204 ? -1.442 4.803 -10.726 1.00 58.88 204 VAL A N 1
ATOM 1631 C CA . VAL A 1 204 ? -0.582 4.054 -11.659 1.00 58.88 204 VAL A CA 1
ATOM 1632 C C . VAL A 1 204 ? -1.389 3.138 -12.608 1.00 58.88 204 VAL A C 1
ATOM 1634 O O . VAL A 1 204 ? -0.822 2.616 -13.570 1.00 58.88 204 VAL A O 1
ATOM 1637 N N . GLY A 1 205 ? -2.711 3.007 -12.431 1.00 52.19 205 GLY A N 1
ATOM 1638 C CA . GLY A 1 205 ? -3.576 2.089 -13.193 1.00 52.19 205 GLY A CA 1
ATOM 1639 C C . GLY A 1 205 ? -4.595 2.689 -14.181 1.00 52.19 205 GLY A C 1
ATOM 1640 O O . GLY A 1 205 ? -5.187 1.925 -14.937 1.00 52.19 205 GLY A O 1
ATOM 1641 N N . GLU A 1 206 ? -4.816 4.007 -14.232 1.00 58.00 206 GLU A N 1
ATOM 1642 C CA . GLU A 1 206 ? -5.987 4.590 -14.939 1.00 58.00 206 GLU A CA 1
ATOM 1643 C C . GLU A 1 206 ? -5.879 4.692 -16.478 1.00 58.00 206 GLU A C 1
ATOM 1645 O O . GLU A 1 206 ? -6.794 5.168 -17.141 1.00 58.00 206 GLU A O 1
ATOM 1650 N N . TYR A 1 207 ? -4.793 4.230 -17.100 1.00 52.97 207 TYR A N 1
ATOM 1651 C CA . TYR A 1 207 ? -4.476 4.629 -18.483 1.00 52.97 207 TYR A CA 1
ATOM 1652 C C . TYR A 1 207 ? -5.145 3.815 -19.603 1.00 52.97 207 TYR A C 1
ATOM 1654 O O . TYR A 1 207 ? -5.022 4.209 -20.758 1.00 52.97 207 TYR A O 1
ATOM 1662 N N . ASN A 1 208 ? -5.848 2.716 -19.302 1.00 49.31 208 ASN A N 1
ATOM 1663 C CA . ASN A 1 208 ? -6.382 1.819 -20.342 1.00 49.31 208 ASN A CA 1
ATOM 1664 C C . ASN A 1 208 ? -7.913 1.666 -20.353 1.00 49.31 208 ASN A C 1
ATOM 1666 O O . ASN A 1 208 ? -8.420 0.879 -21.145 1.00 49.31 208 ASN A O 1
ATOM 1670 N N . GLU A 1 209 ? -8.676 2.396 -19.534 1.00 53.34 209 GLU A N 1
ATOM 1671 C CA . GLU A 1 209 ? -10.147 2.248 -19.537 1.00 53.34 209 GLU A CA 1
ATOM 1672 C C . GLU A 1 209 ? -10.839 2.942 -20.732 1.00 53.34 209 GLU A C 1
ATOM 1674 O O . GLU A 1 209 ? -12.055 2.856 -20.865 1.00 53.34 209 GLU A O 1
ATOM 1679 N N . SER A 1 210 ? -10.084 3.582 -21.635 1.00 45.22 210 SER A N 1
ATOM 1680 C CA . SER A 1 210 ? -10.611 4.284 -22.817 1.00 45.22 210 SER A CA 1
ATOM 1681 C C . SER A 1 210 ? -10.359 3.599 -24.168 1.00 45.22 210 SER A C 1
ATOM 1683 O O . SER A 1 210 ? -10.681 4.184 -25.200 1.00 45.22 210 SER A O 1
ATOM 1685 N N . VAL A 1 211 ? -9.832 2.368 -24.214 1.00 46.09 211 VAL A N 1
ATOM 1686 C CA . VAL A 1 211 ? -9.611 1.659 -25.490 1.00 46.09 211 VAL A CA 1
ATOM 1687 C C . VAL A 1 211 ? -10.291 0.289 -25.493 1.00 46.09 211 VAL A C 1
ATOM 1689 O O . VAL A 1 211 ? -9.667 -0.734 -25.243 1.00 46.09 211 VAL A O 1
ATOM 1692 N N . GLY A 1 212 ? -11.582 0.312 -25.835 1.00 43.38 212 GLY A N 1
ATOM 1693 C CA . GLY A 1 212 ? -12.249 -0.733 -26.614 1.00 43.38 212 GLY A CA 1
ATOM 1694 C C . GLY A 1 212 ? -12.582 -2.046 -25.910 1.00 43.38 212 GLY A C 1
ATOM 1695 O O . GLY A 1 212 ? -11.942 -3.058 -26.184 1.00 43.38 212 GLY A O 1
ATOM 1696 N N . ASP A 1 213 ? -13.702 -2.071 -25.182 1.00 41.09 213 ASP A N 1
ATOM 1697 C CA . ASP A 1 213 ? -14.590 -3.241 -25.217 1.00 41.09 213 ASP A CA 1
ATOM 1698 C C . ASP A 1 213 ? -15.126 -3.372 -26.655 1.00 41.09 213 ASP A C 1
ATOM 1700 O O . ASP A 1 213 ? -16.184 -2.860 -27.011 1.00 41.09 213 ASP A O 1
ATOM 1704 N N . ASN A 1 214 ? -14.330 -3.992 -27.521 1.00 37.91 214 ASN A N 1
ATOM 1705 C CA . ASN A 1 214 ? -14.800 -4.632 -28.739 1.00 37.91 214 ASN A CA 1
ATOM 1706 C C . ASN A 1 214 ? -14.250 -6.054 -28.716 1.00 37.91 214 ASN A C 1
ATOM 1708 O O . ASN A 1 214 ? -13.181 -6.359 -29.250 1.00 37.91 214 ASN A O 1
ATOM 1712 N N . ASP A 1 215 ? -15.016 -6.918 -28.060 1.00 50.09 215 ASP A N 1
ATOM 1713 C CA . ASP A 1 215 ? -14.951 -8.361 -28.203 1.00 50.09 215 ASP A CA 1
ATOM 1714 C C . ASP A 1 215 ? -15.012 -8.743 -29.689 1.00 50.09 215 ASP A C 1
ATOM 1716 O O . ASP A 1 215 ? -16.075 -8.706 -30.307 1.00 50.09 215 ASP A O 1
ATOM 1720 N N . ASN A 1 216 ? -13.858 -9.070 -30.277 1.00 40.91 216 ASN A N 1
ATOM 1721 C CA . ASN A 1 216 ? -13.655 -10.113 -31.293 1.00 40.91 216 ASN A CA 1
ATOM 1722 C C . ASN A 1 216 ? -12.276 -9.960 -31.948 1.00 40.91 216 ASN A C 1
ATOM 1724 O O . ASN A 1 216 ? -12.142 -9.441 -33.055 1.00 40.91 216 ASN A O 1
ATOM 1728 N N . VAL A 1 217 ? -11.243 -10.522 -31.325 1.00 35.69 217 VAL A N 1
ATOM 1729 C CA . VAL A 1 217 ? -10.073 -10.976 -32.085 1.00 35.69 217 VAL A CA 1
ATOM 1730 C C . VAL A 1 217 ? -9.861 -12.448 -31.771 1.00 35.69 217 VAL A C 1
ATOM 1732 O O . VAL A 1 217 ? -9.212 -12.822 -30.798 1.00 35.69 217 VAL A O 1
ATOM 1735 N N . LYS A 1 218 ? -10.434 -13.306 -32.626 1.00 37.31 218 LYS A N 1
ATOM 1736 C CA . LYS A 1 218 ? -10.000 -14.698 -32.764 1.00 37.31 218 LYS A CA 1
ATOM 1737 C C . LYS A 1 218 ? -8.514 -14.678 -33.108 1.00 37.31 218 LYS A C 1
ATOM 1739 O O . LYS A 1 218 ? -8.139 -14.353 -34.233 1.00 37.31 218 LYS A O 1
ATOM 1744 N N . VAL A 1 219 ? -7.674 -15.058 -32.153 1.00 35.59 219 VAL A N 1
ATOM 1745 C CA . VAL A 1 219 ? -6.273 -15.374 -32.423 1.00 35.59 219 VAL A CA 1
ATOM 1746 C C . VAL A 1 219 ? -6.250 -16.687 -33.206 1.00 35.59 219 VAL A C 1
ATOM 1748 O O . VAL A 1 219 ? -6.283 -17.778 -32.642 1.00 35.59 219 VAL A O 1
ATOM 1751 N N . VAL A 1 220 ? -6.248 -16.585 -34.536 1.00 37.47 220 VAL A N 1
ATOM 1752 C CA . VAL A 1 220 ? -5.917 -17.705 -35.419 1.00 37.47 220 VAL A CA 1
ATOM 1753 C C . VAL A 1 220 ? -4.410 -17.910 -35.318 1.00 37.47 220 VAL A C 1
ATOM 1755 O O . VAL A 1 220 ? -3.621 -17.186 -35.921 1.00 37.47 220 VAL A O 1
ATOM 1758 N N . ILE A 1 221 ? -4.002 -18.890 -34.516 1.00 37.16 221 ILE A N 1
ATOM 1759 C CA . ILE A 1 221 ? -2.614 -19.346 -34.463 1.00 37.16 221 ILE A CA 1
ATOM 1760 C C . ILE A 1 221 ? -2.354 -20.164 -35.733 1.00 37.16 221 ILE A C 1
ATOM 1762 O O . ILE A 1 221 ? -2.588 -21.372 -35.767 1.00 37.16 221 ILE A O 1
ATOM 1766 N N . ASN A 1 222 ? -1.863 -19.511 -36.786 1.00 35.19 222 ASN A N 1
ATOM 1767 C CA . ASN A 1 222 ? -1.267 -20.214 -37.918 1.00 35.19 222 ASN A CA 1
ATOM 1768 C C . ASN A 1 222 ? 0.088 -20.781 -37.479 1.00 35.19 222 ASN A C 1
ATOM 1770 O O . ASN A 1 222 ? 1.068 -20.048 -37.352 1.00 35.19 222 ASN A O 1
ATOM 1774 N N . ARG A 1 223 ? 0.148 -22.095 -37.232 1.00 37.16 223 ARG A N 1
ATOM 1775 C CA . ARG A 1 223 ? 1.428 -22.802 -37.096 1.00 37.16 223 ARG A CA 1
ATOM 1776 C C . ARG A 1 223 ? 2.078 -22.918 -38.479 1.00 37.16 223 ARG A C 1
ATOM 1778 O O . ARG A 1 223 ? 1.418 -23.405 -39.396 1.00 37.16 223 ARG A O 1
ATOM 1785 N N . PRO A 1 224 ? 3.354 -22.539 -38.646 1.00 36.31 224 PRO A N 1
ATOM 1786 C CA . PRO A 1 224 ? 4.061 -22.775 -39.891 1.00 36.31 224 PRO A CA 1
ATOM 1787 C C . PRO A 1 224 ? 4.336 -24.275 -40.042 1.00 36.31 224 PRO A C 1
ATOM 1789 O O . PRO A 1 224 ? 4.977 -24.904 -39.198 1.00 36.31 224 PRO A O 1
ATOM 1792 N N . SER A 1 225 ? 3.829 -24.857 -41.125 1.00 47.06 225 SER A N 1
ATOM 1793 C CA . SER A 1 225 ? 4.229 -26.175 -41.605 1.00 47.06 225 SER A CA 1
ATOM 1794 C C . SER A 1 225 ? 5.683 -26.107 -42.069 1.00 47.06 225 SER A C 1
ATOM 1796 O O . SER A 1 225 ? 5.984 -25.456 -43.069 1.00 47.06 225 SER A O 1
ATOM 1798 N N . GLY A 1 226 ? 6.580 -26.756 -41.325 1.00 45.50 226 GLY A N 1
ATOM 1799 C CA . GLY A 1 226 ? 7.970 -26.936 -41.737 1.00 45.50 226 GLY A CA 1
ATOM 1800 C C . GLY A 1 226 ? 8.082 -27.733 -43.046 1.00 45.50 226 GLY A C 1
ATOM 1801 O O . GLY A 1 226 ? 7.172 -28.503 -43.379 1.00 45.50 226 GLY A O 1
ATOM 1802 N N . PRO A 1 227 ? 9.178 -27.560 -43.802 1.00 50.94 227 PRO A N 1
ATOM 1803 C CA . PRO A 1 227 ? 9.365 -28.245 -45.069 1.00 50.94 227 PRO A CA 1
ATOM 1804 C C . PRO A 1 227 ? 9.639 -29.732 -44.825 1.00 50.94 227 PRO A C 1
ATOM 1806 O O . PRO A 1 227 ? 10.514 -30.099 -44.044 1.00 50.94 227 PRO A O 1
ATOM 1809 N N . ARG A 1 228 ? 8.886 -30.593 -45.515 1.00 44.56 228 ARG A N 1
ATOM 1810 C CA . ARG A 1 228 ? 9.293 -31.980 -45.751 1.00 44.56 228 ARG A CA 1
ATOM 1811 C C . ARG A 1 228 ? 10.202 -31.994 -46.972 1.00 44.56 228 ARG A C 1
ATOM 1813 O O . ARG A 1 228 ? 9.729 -31.730 -48.076 1.00 44.56 228 ARG A O 1
ATOM 1820 N N . SER A 1 229 ? 11.474 -32.305 -46.775 1.00 55.06 229 SER A N 1
ATOM 1821 C CA . SER A 1 229 ? 12.376 -32.911 -47.760 1.00 55.06 229 SER A CA 1
ATOM 1822 C C . SER A 1 229 ? 13.483 -33.613 -46.992 1.00 55.06 229 SER A C 1
ATOM 1824 O O . SER A 1 229 ? 14.059 -32.949 -46.104 1.00 55.06 229 SER A O 1
#

pLDDT: mean 72.83, std 19.38, range [35.19, 94.19]

Sequence (229 aa):
SLGAEESKRDDDIQSPSDNAYPSDRETPMTETAQFEPDAVPLPTEELDFTWEELELVEDVCVFSGVIPRSAKRLVNVFKLMKIIWHRREQTPDEDTPHEVSMKDACVLILALCASKSRSVRREMCKVLVKIETATSRPADCGNLKSFIKNTLGEIESEQVDDSPLTVIYDEKCNGIFKKVKWEDDEQWKLVKKDLRLVRSFSFVGEYNESVGDNDNVKVVINRPSGPRS

Solvent-accessible surface area (backbone atoms only — not comparable to full-atom values): 14571 Å² total; per-residue (Å²): 134,88,78,90,87,84,87,82,88,80,89,86,89,81,87,86,79,90,77,89,77,84,88,77,77,90,71,86,75,79,74,75,77,70,78,72,75,78,75,74,78,75,80,86,72,84,87,74,81,51,71,68,58,50,50,49,54,51,52,35,30,62,72,37,46,33,46,73,73,37,43,58,47,49,53,54,51,51,52,52,49,50,53,54,52,53,51,47,70,73,51,70,73,90,68,67,87,80,55,70,44,50,59,55,38,46,54,43,50,44,27,38,26,23,20,68,46,66,67,48,24,52,53,46,51,48,50,50,49,52,59,71,69,49,89,62,66,63,91,90,34,57,23,47,37,53,42,49,49,51,60,51,53,66,54,53,77,77,55,84,92,72,64,72,51,73,76,68,57,44,72,67,56,48,55,40,26,54,59,33,59,38,93,50,62,66,49,35,49,53,53,48,53,53,51,49,54,42,53,77,62,33,77,60,46,73,87,62,88,84,69,72,99,66,94,78,80,83,81,77,80,80,76,83,81,75,86,88,128

Foldseek 3Di:
DDDDDDDDDDDDDDDDDDDDDDDDDDDPPPPPPDPDDDDDDQDPDDDDDDPVNVVLLVVLCVLLVADPQLSVLLVVLLSVVSSVVVVCVVVVPPDDPDDPLLSSLLSNLLSQLRGPDPLSVVLSLQLLVCLQPDPFDDPQDFWQLVSSCVSVVVVVVVDDDDRCVVVSCPPVSSVSRRVQGDDHRVSSVVSSVSSVSSVVSSPSHPDPPPDDPPPDDDPPPDDDDDDDD

Secondary structure (DSSP, 8-state):
-------------------PPPP----------------PPPP-S--PPPHHHHHHHHHHHHHHTB-HHHHHHHHHHHHHHHHHHHHHHHS-SS-----HHHHHHHHHHHHHHTBS-HHHHHHHHHHHHHHHH--S--TT-SBHHHHHHHHHHHHHTSS-S--HHHHH--HHHHHHHHH-B-SSHHHHHHHHHHHHHHHHH-GGGGGGTTS------------------

Nearest PDB structures (foldseek):
  5f09-assembly1_A  TM=2.265E-01  e=1.027E+00  Homo sapiens
  7pq1-assembly1_A  TM=2.518E-01  e=5.131E+00  Staphylococcus aureus

Mean predicted aligned error: 15.63 Å